Protein AF-A0AAD9UT90-F1 (afdb_monomer)

Structure (mmCIF, N/CA/C/O backbone):
data_AF-A0AAD9UT90-F1
#
_entry.id   AF-A0AAD9UT90-F1
#
loop_
_atom_site.group_PDB
_atom_site.id
_atom_site.type_symbol
_atom_site.label_atom_id
_atom_site.label_alt_id
_atom_site.label_comp_id
_atom_site.label_asym_id
_atom_site.label_entity_id
_atom_site.label_seq_id
_atom_site.pdbx_PDB_ins_code
_atom_site.Cartn_x
_atom_site.Cartn_y
_atom_site.Cartn_z
_atom_site.occupancy
_atom_site.B_iso_or_equiv
_atom_site.auth_seq_id
_atom_site.auth_comp_id
_atom_site.auth_asym_id
_atom_site.auth_atom_id
_atom_site.pdbx_PDB_model_num
ATOM 1 N N . MET A 1 1 ? 23.995 50.206 8.591 1.00 44.84 1 MET A N 1
ATOM 2 C CA . MET A 1 1 ? 23.929 48.982 7.764 1.00 44.84 1 MET A CA 1
ATOM 3 C C . MET A 1 1 ? 24.262 47.802 8.659 1.00 44.84 1 MET A C 1
ATOM 5 O O . MET A 1 1 ? 25.408 47.675 9.065 1.00 44.84 1 MET A O 1
ATOM 9 N N . ILE A 1 2 ? 23.261 47.018 9.058 1.00 51.81 2 ILE A N 1
ATOM 10 C CA . ILE A 1 2 ? 23.483 45.744 9.760 1.00 51.81 2 ILE A CA 1
ATOM 11 C C . ILE A 1 2 ? 23.909 44.743 8.677 1.00 51.81 2 ILE A C 1
ATOM 13 O O . ILE A 1 2 ? 23.235 44.691 7.650 1.00 51.81 2 ILE A O 1
ATOM 17 N N . PRO A 1 3 ? 25.028 44.017 8.822 1.00 51.59 3 PRO A N 1
ATOM 18 C CA . PRO A 1 3 ? 25.545 43.204 7.731 1.00 51.59 3 PRO A CA 1
ATOM 19 C C . PRO A 1 3 ? 24.655 41.970 7.520 1.00 51.59 3 PRO A C 1
ATOM 21 O O . PRO A 1 3 ? 24.460 41.177 8.443 1.00 51.59 3 PRO A O 1
ATOM 24 N N . ASP A 1 4 ? 24.162 41.797 6.289 1.00 55.44 4 ASP A N 1
ATOM 25 C CA . ASP A 1 4 ? 23.269 40.714 5.826 1.00 55.44 4 ASP A CA 1
ATOM 26 C C . ASP A 1 4 ? 23.733 39.289 6.201 1.00 55.44 4 ASP A C 1
ATOM 28 O O . ASP A 1 4 ? 22.935 38.358 6.297 1.00 55.44 4 ASP A O 1
ATOM 32 N N . PHE A 1 5 ? 25.019 39.103 6.505 1.00 52.66 5 PHE A N 1
ATOM 33 C CA . PHE A 1 5 ? 25.597 37.821 6.914 1.00 52.66 5 PHE A CA 1
ATOM 34 C C . PHE A 1 5 ? 25.166 37.323 8.307 1.00 52.66 5 PHE A C 1
ATOM 36 O O . PHE A 1 5 ? 25.323 36.134 8.595 1.00 52.66 5 PHE A O 1
ATOM 43 N N . ALA A 1 6 ? 24.620 38.181 9.177 1.00 58.94 6 ALA A N 1
ATOM 44 C CA . ALA A 1 6 ? 24.205 37.779 10.527 1.00 58.94 6 ALA A CA 1
ATOM 45 C C . ALA A 1 6 ? 22.893 36.965 10.550 1.00 58.94 6 ALA A C 1
ATOM 47 O O . ALA A 1 6 ? 22.657 36.208 11.493 1.00 58.94 6 ALA A O 1
ATOM 48 N N . ILE A 1 7 ? 22.060 37.086 9.509 1.00 59.16 7 ILE A N 1
ATOM 49 C CA . ILE A 1 7 ? 20.740 36.437 9.422 1.00 59.16 7 ILE A CA 1
ATOM 50 C C . ILE A 1 7 ? 20.813 35.102 8.654 1.00 59.16 7 ILE A C 1
ATOM 52 O O . ILE A 1 7 ? 20.036 34.191 8.934 1.00 59.16 7 ILE A O 1
ATOM 56 N N . ALA A 1 8 ? 21.787 34.937 7.752 1.00 64.62 8 ALA A N 1
ATOM 57 C CA . ALA A 1 8 ? 21.922 33.746 6.906 1.00 64.62 8 ALA A CA 1
ATOM 58 C C . ALA A 1 8 ? 22.123 32.446 7.710 1.00 64.62 8 ALA A C 1
ATOM 60 O O . ALA A 1 8 ? 21.360 31.499 7.557 1.00 64.62 8 ALA A O 1
ATOM 61 N N . LYS A 1 9 ? 23.069 32.416 8.661 1.00 74.94 9 LYS A N 1
ATOM 62 C CA . LYS A 1 9 ? 23.371 31.193 9.435 1.00 74.94 9 LYS A CA 1
ATOM 63 C C . LYS A 1 9 ? 22.180 30.659 10.257 1.00 74.94 9 LYS A C 1
ATOM 65 O O . LYS A 1 9 ? 21.971 29.445 10.270 1.00 74.94 9 LYS A O 1
ATOM 70 N N . PRO A 1 10 ? 21.403 31.498 10.970 1.00 79.31 10 PRO A N 1
ATOM 71 C CA . PRO A 1 10 ? 20.173 31.049 11.625 1.00 79.31 10 PRO A CA 1
ATOM 72 C C . PRO A 1 10 ? 19.103 30.527 10.657 1.00 79.31 10 PRO A C 1
ATOM 74 O O . PRO A 1 10 ? 18.416 29.558 10.986 1.00 79.31 10 PRO A O 1
ATOM 77 N N . LEU A 1 11 ? 18.963 31.145 9.478 1.00 75.50 11 LEU A N 1
ATOM 78 C CA . LEU A 1 11 ? 18.019 30.705 8.448 1.00 75.50 11 LEU A CA 1
ATOM 79 C C . LEU A 1 11 ? 18.423 29.351 7.857 1.00 75.50 11 LEU A C 1
ATOM 81 O O . LEU A 1 11 ? 17.582 28.457 7.786 1.00 75.50 11 LEU A O 1
ATOM 85 N N . ASP A 1 12 ? 19.702 29.167 7.533 1.00 87.25 12 ASP A N 1
ATOM 86 C CA . ASP A 1 12 ? 20.238 27.905 7.014 1.00 87.25 12 ASP A CA 1
ATOM 87 C C . ASP A 1 12 ? 20.036 26.771 8.025 1.00 87.25 12 ASP A C 1
ATOM 89 O O . ASP A 1 12 ? 19.458 25.737 7.695 1.00 87.25 12 ASP A O 1
ATOM 93 N N . ARG A 1 13 ? 20.354 27.005 9.307 1.00 83.19 13 ARG A N 1
ATOM 94 C CA . ARG A 1 13 ? 20.073 26.038 10.385 1.00 83.19 13 ARG A CA 1
ATOM 95 C C . ARG A 1 13 ? 18.590 25.698 10.505 1.00 83.19 13 ARG A C 1
ATOM 97 O O . ARG A 1 13 ? 18.221 24.559 10.807 1.00 83.19 13 ARG A O 1
ATOM 104 N N . ARG A 1 14 ? 17.706 26.680 10.304 1.00 87.06 14 ARG A N 1
ATOM 105 C CA . ARG A 1 14 ? 16.258 26.454 10.339 1.00 87.06 14 ARG A CA 1
ATOM 106 C C . ARG A 1 14 ? 15.799 25.615 9.148 1.00 87.06 14 ARG A C 1
ATOM 108 O O . ARG A 1 14 ? 14.964 24.731 9.349 1.00 87.06 14 ARG A O 1
ATOM 115 N N . LEU A 1 15 ? 16.341 25.863 7.956 1.00 84.19 15 LEU A N 1
ATOM 116 C CA . LEU A 1 15 ? 16.085 25.076 6.749 1.00 84.19 15 LEU A CA 1
ATOM 117 C C . LEU A 1 15 ? 16.579 23.635 6.909 1.00 84.19 15 LEU A C 1
ATOM 119 O O . LEU A 1 15 ? 15.803 22.713 6.668 1.00 84.19 15 LEU A O 1
ATOM 123 N N . GLU A 1 16 ? 17.792 23.438 7.426 1.00 86.44 16 GLU A N 1
ATOM 124 C CA . GLU A 1 16 ? 18.349 22.118 7.754 1.00 86.44 16 GLU A CA 1
ATOM 125 C C . GLU A 1 16 ? 17.450 21.363 8.743 1.00 86.44 16 GLU A C 1
ATOM 127 O O . GLU A 1 16 ? 17.124 20.194 8.545 1.00 86.44 16 GLU A O 1
ATOM 132 N N . THR A 1 17 ? 16.960 22.048 9.782 1.00 83.06 17 THR A N 1
ATOM 133 C CA . THR A 1 17 ? 16.038 21.448 10.761 1.00 83.06 17 THR A CA 1
ATOM 134 C C . THR A 1 17 ? 14.715 21.023 10.110 1.00 83.06 17 THR A C 1
ATOM 136 O O . THR A 1 17 ? 14.167 19.970 10.432 1.00 83.06 17 THR A O 1
ATOM 139 N N . LEU A 1 18 ? 14.173 21.832 9.193 1.00 80.56 18 LEU A N 1
ATOM 140 C CA . LEU A 1 18 ? 12.938 21.507 8.469 1.00 80.56 18 LEU A CA 1
ATOM 141 C C . LEU A 1 18 ? 13.130 20.343 7.491 1.00 80.56 18 LEU A C 1
ATOM 143 O O . LEU A 1 18 ? 12.236 19.503 7.367 1.00 80.56 18 LEU A O 1
ATOM 147 N N . GLN A 1 19 ? 14.289 20.276 6.836 1.00 80.44 19 GLN A N 1
ATOM 148 C CA . GLN A 1 19 ? 14.671 19.166 5.966 1.00 80.44 19 GLN A CA 1
ATOM 149 C C . GLN A 1 19 ? 14.824 17.873 6.766 1.00 80.44 19 GLN A C 1
ATOM 151 O O . GLN A 1 19 ? 14.178 16.889 6.423 1.00 80.44 19 GLN A O 1
ATOM 156 N N . ALA A 1 20 ? 15.513 17.898 7.911 1.00 77.69 20 ALA A N 1
ATOM 157 C CA . ALA A 1 20 ? 15.648 16.730 8.782 1.00 77.69 20 ALA A CA 1
ATOM 158 C C . ALA A 1 20 ? 14.282 16.168 9.227 1.00 77.69 20 ALA A C 1
ATOM 160 O O . ALA A 1 20 ? 14.044 14.960 9.182 1.00 77.69 20 ALA A O 1
ATOM 161 N N . VAL A 1 21 ? 13.332 17.038 9.592 1.00 75.69 21 VAL A N 1
ATOM 162 C CA . VAL A 1 21 ? 11.957 16.616 9.923 1.00 75.69 21 VAL A CA 1
ATOM 163 C C . VAL A 1 21 ? 11.251 15.991 8.717 1.00 75.69 21 VAL A C 1
ATOM 165 O O . VAL A 1 21 ? 10.459 15.061 8.882 1.00 75.69 21 VAL A O 1
ATOM 168 N N . ASN A 1 22 ? 11.507 16.484 7.504 1.00 73.88 22 ASN A N 1
ATOM 169 C CA . ASN A 1 22 ? 10.948 15.915 6.284 1.00 73.88 22 ASN A CA 1
ATOM 170 C C . ASN A 1 22 ? 11.555 14.543 5.954 1.00 73.88 22 ASN A C 1
ATOM 172 O O . ASN A 1 22 ? 10.803 13.622 5.637 1.00 73.88 22 ASN A O 1
ATOM 176 N N . ASP A 1 23 ? 12.868 14.390 6.106 1.00 71.31 23 ASP A N 1
ATOM 177 C CA . ASP A 1 23 ? 13.613 13.164 5.798 1.00 71.31 23 ASP A CA 1
ATOM 178 C C . ASP A 1 23 ? 13.210 11.997 6.708 1.00 71.31 23 ASP A C 1
ATOM 180 O O . ASP A 1 23 ? 13.154 10.842 6.281 1.00 71.31 23 ASP A O 1
ATOM 184 N N . HIS A 1 24 ? 12.835 12.293 7.956 1.00 73.38 24 HIS A N 1
ATOM 185 C CA . HIS A 1 24 ? 12.320 11.300 8.899 1.00 73.38 24 HIS A CA 1
ATOM 186 C C . HIS A 1 24 ? 10.853 10.911 8.671 1.00 73.38 24 HIS A C 1
ATOM 188 O O . HIS A 1 24 ? 10.346 10.005 9.342 1.00 73.38 24 HIS A O 1
ATOM 194 N N . LYS A 1 25 ? 10.137 11.542 7.728 1.00 74.31 25 LYS A N 1
ATOM 195 C CA . LYS A 1 25 ? 8.748 11.156 7.449 1.00 74.31 25 LYS A CA 1
ATOM 196 C C . LYS A 1 25 ? 8.700 9.727 6.896 1.00 74.31 25 LYS A C 1
ATOM 198 O O . LYS A 1 25 ? 9.465 9.395 5.991 1.00 74.31 25 LYS A O 1
ATOM 203 N N . PRO A 1 26 ? 7.734 8.890 7.326 1.00 69.44 26 PRO A N 1
ATOM 204 C CA . PRO A 1 26 ? 7.632 7.499 6.878 1.00 69.44 26 PRO A CA 1
ATOM 205 C C . PRO A 1 26 ? 7.607 7.321 5.354 1.00 69.44 26 PRO A C 1
ATOM 207 O O . PRO A 1 26 ? 8.110 6.324 4.846 1.00 69.44 26 PRO A O 1
ATOM 210 N N . TYR A 1 27 ? 7.034 8.282 4.620 1.00 69.31 27 TYR A N 1
ATOM 211 C CA . TYR A 1 27 ? 7.020 8.274 3.156 1.00 69.31 27 TYR A CA 1
ATOM 212 C C . TYR A 1 27 ? 8.435 8.419 2.565 1.00 69.31 27 TYR A C 1
ATOM 214 O O . TYR A 1 27 ? 8.835 7.575 1.768 1.00 69.31 27 TYR A O 1
ATOM 222 N N . GLN A 1 28 ? 9.213 9.399 3.038 1.00 73.25 28 GLN A N 1
ATOM 223 C CA . GLN A 1 28 ? 10.591 9.662 2.599 1.00 73.25 28 GLN A CA 1
ATOM 224 C C . GLN A 1 28 ? 11.540 8.505 2.962 1.00 73.25 28 GLN A C 1
ATOM 226 O O . GLN A 1 28 ? 12.364 8.056 2.161 1.00 73.25 28 GLN A O 1
ATOM 231 N N . VAL A 1 29 ? 11.351 7.901 4.139 1.00 72.75 29 VAL A N 1
ATOM 232 C CA . VAL A 1 29 ? 12.086 6.688 4.540 1.00 72.75 29 VAL A CA 1
ATOM 233 C C . VAL A 1 29 ? 11.754 5.494 3.629 1.00 72.75 29 VAL A C 1
ATOM 235 O O . VAL A 1 29 ? 12.635 4.717 3.259 1.00 72.75 29 VAL A O 1
ATOM 238 N N . GLN A 1 30 ? 10.490 5.323 3.232 1.00 67.88 30 GLN A N 1
ATOM 239 C CA . GLN A 1 30 ? 10.107 4.257 2.298 1.00 67.88 30 GLN A CA 1
ATOM 240 C C . GLN A 1 30 ? 10.661 4.482 0.886 1.00 67.88 30 GLN A C 1
ATOM 242 O O . GLN A 1 30 ? 11.059 3.518 0.230 1.00 67.88 30 GLN A O 1
ATOM 247 N N . GLU A 1 31 ? 10.671 5.727 0.425 1.00 72.94 31 GLU A N 1
ATOM 248 C CA . GLU A 1 31 ? 11.211 6.146 -0.869 1.00 72.94 31 GLU A CA 1
ATOM 249 C C . GLU A 1 31 ? 12.723 5.913 -0.950 1.00 72.94 31 GLU A C 1
ATOM 251 O O . GLU A 1 31 ? 13.195 5.221 -1.856 1.00 72.94 31 GLU A O 1
ATOM 256 N N . SER A 1 32 ? 13.471 6.336 0.073 1.00 79.25 32 SER A N 1
ATOM 257 C CA . SER A 1 32 ? 14.914 6.078 0.170 1.00 79.25 32 SER A CA 1
ATOM 258 C C . SER A 1 32 ? 15.255 4.583 0.219 1.00 79.25 32 SER A C 1
ATOM 260 O O . SER A 1 32 ? 16.260 4.156 -0.355 1.00 79.25 32 SER A O 1
ATOM 262 N N . LYS A 1 33 ? 14.408 3.746 0.836 1.00 90.00 33 LYS A N 1
ATOM 263 C CA . LYS A 1 33 ? 14.577 2.285 0.809 1.00 90.00 33 LYS A CA 1
ATOM 264 C C . LYS A 1 33 ? 14.352 1.701 -0.586 1.00 90.00 33 LYS A C 1
ATOM 266 O O . LYS A 1 33 ? 15.169 0.899 -1.036 1.00 90.00 33 LYS A O 1
ATOM 271 N N . LEU A 1 34 ? 13.269 2.090 -1.265 1.00 93.25 34 LEU A N 1
ATOM 272 C CA . LEU A 1 34 ? 12.973 1.609 -2.619 1.00 93.25 34 LEU A CA 1
ATOM 273 C C . LEU A 1 34 ? 14.088 1.997 -3.592 1.00 93.25 34 LEU A C 1
ATOM 275 O O . LEU A 1 34 ? 14.501 1.171 -4.405 1.00 93.25 34 LEU A O 1
ATOM 279 N N . ARG A 1 35 ? 14.607 3.222 -3.462 1.00 94.50 35 ARG A N 1
ATOM 280 C CA . ARG A 1 35 ? 15.745 3.707 -4.239 1.00 94.50 35 ARG A CA 1
ATOM 281 C C . ARG A 1 35 ? 16.977 2.834 -4.066 1.00 94.50 35 ARG A C 1
ATOM 283 O O . ARG A 1 35 ? 17.496 2.336 -5.059 1.00 94.50 35 ARG A O 1
ATOM 290 N N . LYS A 1 36 ? 17.390 2.581 -2.823 1.00 94.69 36 LYS A N 1
ATOM 291 C CA . LYS A 1 36 ? 18.543 1.717 -2.524 1.00 94.69 36 LYS A CA 1
ATOM 292 C C . LYS A 1 36 ? 18.366 0.305 -3.082 1.00 94.69 36 LYS A C 1
ATOM 294 O O . LYS A 1 36 ? 19.302 -0.265 -3.632 1.00 94.69 36 LYS A O 1
ATOM 299 N N . GLU A 1 37 ? 17.165 -0.262 -2.968 1.00 96.00 37 GLU A N 1
ATOM 300 C CA . GLU A 1 37 ? 16.862 -1.587 -3.522 1.00 96.00 37 GLU A CA 1
ATOM 301 C C . GLU A 1 37 ? 16.938 -1.604 -5.055 1.00 96.00 37 GLU A C 1
ATOM 303 O O . GLU A 1 37 ? 17.461 -2.563 -5.621 1.00 96.00 37 GLU A O 1
ATOM 308 N N . LEU A 1 38 ? 16.444 -0.558 -5.723 1.00 96.44 38 LEU A N 1
ATOM 309 C CA . LEU A 1 38 ? 16.516 -0.430 -7.177 1.00 96.44 38 LEU A CA 1
ATOM 310 C C . LEU A 1 38 ? 17.959 -0.240 -7.653 1.00 96.44 38 LEU A C 1
ATOM 312 O O . LEU A 1 38 ? 18.392 -0.937 -8.563 1.00 96.44 38 LEU A O 1
ATOM 316 N N . GLU A 1 39 ? 18.719 0.660 -7.033 1.00 96.12 39 GLU A N 1
ATOM 317 C CA . GLU A 1 39 ? 20.127 0.902 -7.374 1.00 96.12 39 GLU A CA 1
ATOM 318 C C . GLU A 1 39 ? 20.978 -0.359 -7.168 1.00 96.12 39 GLU A C 1
ATOM 320 O O . GLU A 1 39 ? 21.777 -0.721 -8.035 1.00 96.12 39 GLU A O 1
ATOM 325 N N . SER A 1 40 ? 20.756 -1.080 -6.064 1.00 96.50 40 SER A N 1
ATOM 326 C CA . SER A 1 40 ? 21.398 -2.372 -5.808 1.00 96.50 40 SER A CA 1
ATOM 327 C C . SER A 1 40 ? 21.029 -3.413 -6.869 1.00 96.50 40 SER A C 1
ATOM 329 O O . SER A 1 40 ? 21.917 -4.078 -7.403 1.00 96.50 40 SER A O 1
ATOM 331 N N . PHE A 1 41 ? 19.747 -3.514 -7.239 1.00 96.81 41 PHE A N 1
ATOM 332 C CA . PHE A 1 41 ? 19.306 -4.408 -8.309 1.00 96.81 41 PHE A CA 1
ATOM 333 C C . PHE A 1 41 ? 19.967 -4.071 -9.653 1.00 96.81 41 PHE A C 1
ATOM 335 O O . PHE A 1 41 ? 20.525 -4.961 -10.292 1.00 96.81 41 PHE A O 1
ATOM 342 N N . LEU A 1 42 ? 19.960 -2.798 -10.062 1.00 97.12 42 LEU A N 1
ATOM 343 C CA . LEU A 1 42 ? 20.556 -2.346 -11.325 1.00 97.12 42 LEU A CA 1
ATOM 344 C C . LEU A 1 42 ? 22.066 -2.604 -11.374 1.00 97.12 42 LEU A C 1
ATOM 346 O O . LEU A 1 42 ? 22.594 -2.966 -12.425 1.00 97.12 42 LEU A O 1
ATOM 350 N N . SER A 1 43 ? 22.747 -2.471 -10.235 1.00 96.19 43 SER A N 1
ATOM 351 C CA . SER A 1 43 ? 24.179 -2.760 -10.113 1.00 96.19 43 SER A CA 1
ATOM 352 C C . SER A 1 43 ? 24.490 -4.260 -10.188 1.00 96.19 43 SER A C 1
ATOM 354 O O . SER A 1 43 ? 25.594 -4.631 -10.565 1.00 96.19 43 SER A O 1
ATOM 356 N N . SER A 1 44 ? 23.521 -5.122 -9.857 1.00 95.81 44 SER A N 1
ATOM 357 C CA . SER A 1 44 ? 23.653 -6.587 -9.913 1.00 95.81 44 SER A CA 1
ATOM 358 C C . SER A 1 44 ? 23.343 -7.202 -11.284 1.00 95.81 44 SER A C 1
ATOM 360 O O . SER A 1 44 ? 23.455 -8.416 -11.454 1.00 95.81 44 SER A O 1
ATOM 362 N N . LEU A 1 45 ? 22.916 -6.394 -12.260 1.00 93.56 45 LEU A N 1
ATOM 363 C CA . LEU A 1 45 ? 22.647 -6.869 -13.616 1.00 93.56 45 LEU A CA 1
ATOM 364 C C . LEU A 1 45 ? 23.954 -7.270 -14.324 1.00 93.56 45 LEU A C 1
ATOM 366 O O . LEU A 1 45 ? 24.997 -6.687 -14.034 1.00 93.56 45 LEU A O 1
ATOM 370 N N . PRO A 1 46 ? 23.906 -8.189 -15.313 1.00 91.56 46 PRO A N 1
ATOM 371 C CA . PRO A 1 46 ? 25.094 -8.594 -16.075 1.00 91.56 46 PRO A CA 1
ATOM 372 C C . PRO A 1 46 ? 25.863 -7.418 -16.694 1.00 91.56 46 PRO A C 1
ATOM 374 O O . PRO A 1 46 ? 27.084 -7.445 -16.782 1.00 91.56 46 PRO A O 1
ATOM 377 N N . CYS A 1 47 ? 25.136 -6.373 -17.096 1.00 91.81 47 CYS A N 1
ATOM 378 C CA . CYS A 1 47 ? 25.693 -5.063 -17.401 1.00 91.81 47 CYS A CA 1
ATOM 379 C C . CYS A 1 47 ? 25.197 -4.089 -16.319 1.00 91.81 47 CYS A C 1
ATOM 381 O O . CYS A 1 47 ? 24.013 -3.727 -16.352 1.00 91.81 47 CYS A O 1
ATOM 383 N N . PRO A 1 48 ? 26.047 -3.710 -15.345 1.00 92.81 48 PRO A N 1
ATOM 384 C CA . PRO A 1 48 ? 25.656 -2.829 -14.252 1.00 92.81 48 PRO A CA 1
ATOM 385 C C . PRO A 1 48 ? 25.166 -1.476 -14.763 1.00 92.81 48 PRO A C 1
ATOM 387 O O . PRO A 1 48 ? 25.814 -0.828 -15.588 1.00 92.81 48 PRO A O 1
ATOM 390 N N . LYS A 1 49 ? 24.021 -1.027 -14.251 1.00 94.44 49 LYS A N 1
ATOM 391 C CA . LYS A 1 49 ? 23.402 0.246 -14.635 1.00 94.44 49 LYS A CA 1
ATOM 392 C C . LYS A 1 49 ? 23.252 1.173 -13.441 1.00 94.44 49 LYS A C 1
ATOM 394 O O . LYS A 1 49 ? 23.094 0.738 -12.304 1.00 94.44 49 LYS A O 1
ATOM 399 N N . LYS A 1 50 ? 23.252 2.474 -13.723 1.00 93.81 50 LYS A N 1
ATOM 400 C CA . LYS A 1 50 ? 22.867 3.507 -12.761 1.00 93.81 50 LYS A CA 1
ATOM 401 C C . LYS A 1 50 ? 21.380 3.795 -12.909 1.00 93.81 50 LYS A C 1
ATOM 403 O O . LYS A 1 50 ? 20.772 3.495 -13.933 1.00 93.81 50 LYS A O 1
ATOM 408 N N . LEU A 1 51 ? 20.806 4.455 -11.909 1.00 93.00 51 LEU A N 1
ATOM 409 C CA . LEU A 1 51 ? 19.398 4.840 -11.927 1.00 93.00 51 L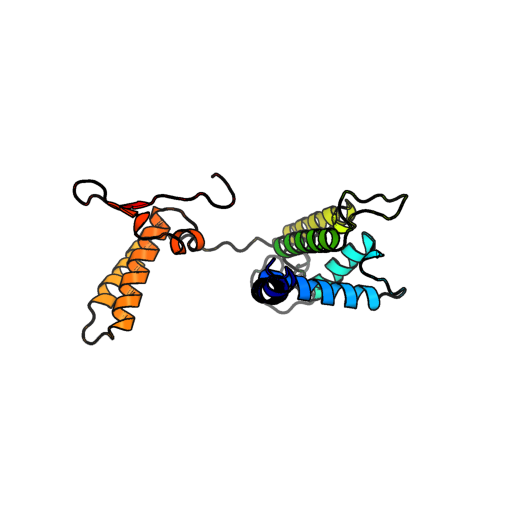EU A CA 1
ATOM 410 C C . LEU A 1 51 ? 19.015 5.624 -13.196 1.00 93.00 51 LEU A C 1
ATOM 412 O O . LEU A 1 51 ? 17.995 5.347 -13.823 1.00 93.00 51 LEU A O 1
ATOM 416 N N . LEU A 1 52 ? 19.867 6.559 -13.621 1.00 92.62 52 LEU A N 1
ATOM 417 C CA . LEU A 1 52 ? 19.602 7.399 -14.791 1.00 92.62 52 LEU A CA 1
ATOM 418 C C . LEU A 1 52 ? 19.684 6.649 -16.128 1.00 92.62 52 LEU A C 1
ATOM 420 O O . LEU A 1 52 ? 19.088 7.096 -17.100 1.00 92.62 52 LEU A O 1
ATOM 424 N N . SER A 1 53 ? 20.372 5.505 -16.173 1.00 93.38 53 SER A N 1
ATOM 425 C CA . SER A 1 53 ? 20.482 4.663 -17.370 1.00 93.38 53 SER A CA 1
ATOM 426 C C . SER A 1 53 ? 19.502 3.486 -17.376 1.00 93.38 53 SER A C 1
ATOM 428 O O . SER A 1 53 ? 19.566 2.636 -18.264 1.00 93.38 53 SER A O 1
ATOM 430 N N . ALA A 1 54 ? 18.594 3.416 -16.396 1.00 96.00 54 ALA A N 1
ATOM 431 C CA . ALA A 1 54 ? 17.573 2.379 -16.343 1.00 96.00 54 ALA A CA 1
ATOM 432 C C . ALA A 1 54 ? 16.617 2.486 -17.542 1.00 96.00 54 ALA A C 1
ATOM 434 O O . ALA A 1 54 ? 16.154 3.578 -17.888 1.00 96.00 54 ALA A O 1
ATOM 435 N N . SER A 1 55 ? 16.283 1.351 -18.144 1.00 96.31 55 SER A N 1
ATOM 436 C CA . SER A 1 55 ? 15.314 1.245 -19.235 1.00 96.31 55 SER A CA 1
ATOM 437 C C . SER A 1 55 ? 14.026 0.538 -18.782 1.00 96.31 55 SER A C 1
ATOM 439 O O . SER A 1 55 ? 14.007 -0.099 -17.722 1.00 96.31 55 SER A O 1
ATOM 441 N N . PRO A 1 56 ? 12.928 0.605 -19.557 1.00 97.25 56 PRO A N 1
ATOM 442 C CA . PRO A 1 56 ? 11.682 -0.083 -19.214 1.00 97.25 56 PRO A CA 1
ATOM 443 C C . PRO A 1 56 ? 11.830 -1.598 -18.967 1.00 97.25 56 PRO A C 1
ATOM 445 O O . PRO A 1 56 ? 11.213 -2.111 -18.025 1.00 97.25 56 PRO A O 1
ATOM 448 N N . PRO A 1 57 ? 12.676 -2.341 -19.716 1.00 96.69 57 PRO A N 1
ATOM 449 C CA . PRO A 1 57 ? 13.000 -3.725 -19.374 1.00 96.69 57 PRO A CA 1
ATOM 450 C C . PRO A 1 57 ? 13.632 -3.893 -17.989 1.00 96.69 57 PRO A C 1
ATOM 452 O O . PRO A 1 57 ? 13.320 -4.861 -17.300 1.00 96.69 57 PRO A O 1
ATOM 455 N N . ASP A 1 58 ? 14.493 -2.971 -17.550 1.00 96.56 58 ASP A N 1
ATOM 456 C CA . ASP A 1 58 ? 15.109 -3.047 -16.220 1.00 96.56 58 ASP A CA 1
ATOM 457 C C . ASP A 1 58 ? 14.061 -2.844 -15.120 1.00 96.56 58 ASP A C 1
ATOM 459 O O . ASP A 1 58 ? 14.038 -3.595 -14.146 1.00 96.56 58 ASP A O 1
ATOM 463 N N . VAL A 1 59 ? 13.141 -1.890 -15.314 1.00 97.12 59 VAL A N 1
ATOM 464 C CA . VAL A 1 59 ? 12.001 -1.661 -14.410 1.00 97.12 59 VAL A CA 1
ATOM 465 C C . VAL A 1 59 ? 11.113 -2.902 -14.335 1.00 97.12 59 VAL A C 1
ATOM 467 O O . VAL A 1 59 ? 10.763 -3.352 -13.247 1.00 97.12 59 VAL A O 1
ATOM 470 N N . THR A 1 60 ? 10.793 -3.506 -15.479 1.00 96.12 60 THR A N 1
ATOM 471 C CA . THR A 1 60 ? 9.959 -4.716 -15.531 1.00 96.12 60 THR A CA 1
ATOM 472 C C . THR A 1 60 ? 10.648 -5.895 -14.833 1.00 96.12 60 THR A C 1
ATOM 474 O O . THR A 1 60 ? 10.036 -6.570 -14.008 1.00 96.12 60 THR A O 1
ATOM 477 N N . ARG A 1 61 ? 11.949 -6.114 -15.074 1.00 95.69 61 ARG A N 1
ATOM 478 C CA . ARG A 1 61 ? 12.729 -7.153 -14.375 1.00 95.69 61 ARG A CA 1
ATOM 479 C C . ARG A 1 61 ? 12.827 -6.894 -12.874 1.00 95.69 61 ARG A C 1
ATOM 481 O O . ARG A 1 61 ? 12.795 -7.848 -12.100 1.00 95.69 61 ARG A O 1
ATOM 488 N N . PHE A 1 62 ? 12.921 -5.634 -12.453 1.00 96.44 62 PHE A N 1
ATOM 489 C CA . PHE A 1 62 ? 12.895 -5.273 -11.038 1.00 96.44 62 PHE A CA 1
ATOM 490 C C . PHE A 1 62 ? 11.557 -5.645 -10.386 1.00 96.44 62 PHE A C 1
ATOM 492 O O . PHE A 1 62 ? 11.549 -6.193 -9.283 1.00 96.44 62 PHE A O 1
ATOM 499 N N . LEU A 1 63 ? 10.429 -5.417 -11.069 1.00 95.12 63 LEU A N 1
ATOM 500 C CA . LEU A 1 63 ? 9.107 -5.839 -10.588 1.00 95.12 63 LEU A CA 1
ATOM 501 C C . LEU A 1 63 ? 9.009 -7.370 -10.458 1.00 95.12 63 LEU A C 1
ATOM 503 O O . LEU A 1 63 ? 8.578 -7.862 -9.417 1.00 95.12 63 LEU A O 1
ATOM 507 N N . VAL A 1 64 ? 9.523 -8.124 -11.434 1.00 92.69 64 VAL A N 1
ATOM 508 C CA . VAL A 1 64 ? 9.609 -9.598 -11.351 1.00 92.69 64 VAL A CA 1
ATOM 509 C C . VAL A 1 64 ? 10.507 -10.046 -10.194 1.00 92.69 64 VAL A C 1
ATOM 511 O O . VAL A 1 64 ? 10.192 -10.982 -9.458 1.00 92.69 64 VAL A O 1
ATOM 514 N N . TRP A 1 65 ? 11.640 -9.373 -9.987 1.00 93.94 65 TRP A N 1
ATOM 515 C CA . TRP A 1 65 ? 12.527 -9.651 -8.857 1.00 93.94 65 TRP A CA 1
ATOM 516 C C . TRP A 1 65 ? 11.829 -9.408 -7.510 1.00 93.94 65 TRP A C 1
ATOM 518 O O . TRP A 1 65 ? 12.015 -10.186 -6.570 1.00 93.94 65 TRP A O 1
ATOM 528 N N . LYS A 1 66 ? 10.977 -8.380 -7.423 1.00 93.00 66 LYS A N 1
ATOM 529 C CA . LYS A 1 66 ? 10.157 -8.089 -6.241 1.00 93.00 66 LYS A CA 1
ATOM 530 C C . LYS A 1 66 ? 9.112 -9.164 -5.953 1.00 93.00 66 LYS A C 1
ATOM 532 O O . LYS A 1 66 ? 8.871 -9.447 -4.775 1.00 93.00 66 LYS A O 1
ATOM 537 N N . ASP A 1 67 ? 8.549 -9.794 -6.980 1.00 86.81 67 ASP A N 1
ATOM 538 C CA . ASP A 1 67 ? 7.531 -10.836 -6.815 1.00 86.81 67 ASP A CA 1
ATOM 539 C C . ASP A 1 67 ? 8.020 -12.059 -6.043 1.00 86.81 67 ASP A C 1
ATOM 541 O O . ASP A 1 67 ? 7.244 -12.651 -5.297 1.00 86.81 67 ASP A O 1
ATOM 545 N N . ARG A 1 68 ? 9.325 -12.351 -6.072 1.00 81.69 68 ARG A N 1
ATOM 546 C CA . ARG A 1 68 ? 9.936 -13.432 -5.273 1.00 81.69 68 ARG A CA 1
ATOM 547 C C . ARG A 1 68 ? 9.712 -13.286 -3.765 1.00 81.69 68 ARG A C 1
ATOM 549 O O . ARG A 1 68 ? 9.780 -14.270 -3.039 1.00 81.69 68 ARG A O 1
ATOM 556 N N . LYS A 1 69 ? 9.474 -12.062 -3.282 1.00 84.31 69 LYS A N 1
ATOM 557 C CA . LYS A 1 69 ? 9.160 -11.768 -1.870 1.00 84.31 69 LYS A CA 1
ATOM 558 C C . LYS A 1 69 ? 7.652 -11.681 -1.603 1.00 84.31 69 LYS A C 1
ATOM 560 O O . LYS A 1 69 ? 7.238 -11.354 -0.489 1.00 84.31 69 LYS A O 1
ATOM 565 N N . GLY A 1 70 ? 6.833 -11.920 -2.621 1.00 85.75 70 GLY A N 1
ATOM 566 C CA . GLY A 1 70 ? 5.386 -11.942 -2.530 1.00 85.75 70 GLY A CA 1
ATOM 567 C C . GLY A 1 70 ? 4.872 -13.109 -1.697 1.00 85.75 70 GLY A C 1
ATOM 568 O O . GLY A 1 70 ? 5.475 -14.174 -1.644 1.00 85.75 70 GLY A O 1
ATOM 569 N N . LYS A 1 71 ? 3.739 -12.897 -1.024 1.00 86.56 71 LYS A N 1
ATOM 570 C CA . LYS A 1 71 ? 3.083 -13.917 -0.186 1.00 86.56 71 LYS A CA 1
ATOM 571 C C . LYS A 1 71 ? 1.857 -14.538 -0.854 1.00 86.56 71 LYS A C 1
ATOM 573 O O . LYS A 1 71 ? 1.246 -15.438 -0.287 1.00 86.56 71 LYS A O 1
ATOM 578 N N . THR A 1 72 ? 1.474 -14.050 -2.030 1.00 86.31 72 THR A N 1
ATOM 579 C CA . THR A 1 72 ? 0.274 -14.506 -2.732 1.00 86.31 72 THR A CA 1
ATOM 580 C C . THR A 1 72 ? 0.632 -15.722 -3.562 1.00 86.31 72 THR A C 1
ATOM 582 O O . THR A 1 72 ? 1.403 -15.590 -4.505 1.00 86.31 72 THR A O 1
ATOM 585 N N . ARG A 1 73 ? 0.109 -16.900 -3.218 1.00 87.50 73 ARG A N 1
ATOM 586 C CA . ARG A 1 73 ? 0.291 -18.108 -4.030 1.00 87.50 73 ARG A CA 1
ATOM 587 C C . ARG A 1 73 ? -0.603 -18.043 -5.262 1.00 87.50 73 ARG A C 1
ATOM 589 O O . ARG A 1 73 ? -1.814 -17.898 -5.129 1.00 87.50 73 ARG A O 1
ATOM 596 N N . VAL A 1 74 ? -0.007 -18.179 -6.441 1.00 88.69 74 VAL A N 1
ATOM 597 C CA . VAL A 1 74 ? -0.720 -18.278 -7.717 1.00 88.69 74 VAL A CA 1
ATOM 598 C C . VAL A 1 74 ? -0.840 -19.757 -8.062 1.00 88.69 74 VAL A C 1
ATOM 600 O O . VAL A 1 74 ? 0.067 -20.359 -8.634 1.00 88.69 74 VAL A O 1
ATOM 603 N N . HIS A 1 75 ? -1.945 -20.368 -7.642 1.00 89.81 75 HIS A N 1
ATOM 604 C CA . HIS A 1 75 ? -2.187 -21.784 -7.884 1.00 89.81 75 HIS A CA 1
ATOM 605 C C . HIS A 1 75 ? -2.504 -22.040 -9.358 1.00 89.81 75 HIS A C 1
ATOM 607 O O . HIS A 1 75 ? -3.392 -21.409 -9.932 1.00 89.81 75 HIS A O 1
ATOM 613 N N . VAL A 1 76 ? -1.802 -23.001 -9.959 1.00 89.19 76 VAL A N 1
ATOM 614 C CA . VAL A 1 76 ? -2.153 -23.517 -11.288 1.00 89.19 76 VAL A CA 1
ATOM 615 C C . VAL A 1 76 ? -3.430 -24.365 -11.208 1.00 89.19 76 VAL A C 1
ATOM 617 O O . VAL A 1 76 ? -3.681 -24.955 -10.156 1.00 89.19 76 VAL A O 1
ATOM 620 N N . PRO A 1 77 ? -4.226 -24.485 -12.288 1.00 88.44 77 PRO A N 1
ATOM 621 C CA . PRO A 1 77 ? -5.469 -25.266 -12.274 1.00 88.44 77 PRO A CA 1
ATOM 622 C C . PRO A 1 77 ? -5.304 -26.734 -11.858 1.00 88.44 77 PRO A C 1
ATOM 624 O O . PRO A 1 77 ? -6.237 -27.333 -11.339 1.00 88.44 77 PRO A O 1
ATOM 627 N N . THR A 1 78 ? -4.116 -27.308 -12.058 1.00 89.38 78 THR A N 1
ATOM 628 C CA . THR A 1 78 ? -3.773 -28.684 -11.665 1.00 89.38 78 THR A CA 1
ATOM 629 C C . THR A 1 78 ? -3.360 -28.823 -10.196 1.00 89.38 78 THR A C 1
ATOM 631 O O . THR A 1 78 ? -3.110 -29.930 -9.728 1.00 89.38 78 THR A O 1
ATOM 634 N N . CYS A 1 79 ? -3.258 -27.721 -9.448 1.00 89.06 79 CYS A N 1
ATOM 635 C CA . CYS A 1 79 ? -2.902 -27.743 -8.036 1.00 89.06 79 CYS A CA 1
ATOM 636 C C . CYS A 1 79 ? -4.108 -28.157 -7.184 1.00 89.06 79 CYS A C 1
ATOM 638 O O . CYS A 1 79 ? -5.192 -27.597 -7.327 1.00 89.06 79 CYS A O 1
ATOM 640 N N . SER A 1 80 ? -3.899 -29.053 -6.216 1.00 88.81 80 SER A N 1
ATOM 641 C CA . SER A 1 80 ? -4.926 -29.448 -5.238 1.00 88.81 80 SER A CA 1
ATOM 642 C C . SER A 1 80 ? -5.474 -28.276 -4.412 1.00 88.81 80 SER A C 1
ATOM 644 O O . SER A 1 80 ? -6.588 -28.344 -3.905 1.00 88.81 80 SER A O 1
ATOM 646 N N . LEU A 1 81 ? -4.708 -27.187 -4.304 1.00 86.31 81 LEU A N 1
ATOM 647 C CA . LEU A 1 81 ? -5.069 -25.963 -3.589 1.00 86.31 81 LEU A CA 1
ATOM 648 C C . LEU A 1 81 ? -5.660 -24.878 -4.505 1.00 86.31 81 LEU A C 1
ATOM 650 O O . LEU A 1 81 ? -5.740 -23.715 -4.110 1.00 86.31 81 LEU A O 1
ATOM 654 N N . PHE A 1 82 ? -6.043 -25.203 -5.742 1.00 86.50 82 PHE A N 1
ATOM 655 C CA . PHE A 1 82 ? -6.581 -24.213 -6.673 1.00 86.50 82 PHE A CA 1
ATOM 656 C C . PHE A 1 82 ? -7.839 -23.522 -6.115 1.00 86.50 82 PHE A C 1
ATOM 658 O O . PHE A 1 82 ? -8.842 -24.159 -5.799 1.00 86.50 82 PHE A O 1
ATOM 665 N N . GLY A 1 83 ? -7.782 -22.192 -5.980 1.00 79.62 83 GLY A N 1
ATOM 666 C CA . GLY A 1 83 ? -8.840 -21.381 -5.364 1.00 79.62 83 GLY A CA 1
ATOM 667 C C . GLY A 1 83 ? -8.884 -21.412 -3.828 1.00 79.62 83 GLY A C 1
ATOM 668 O O . GLY A 1 83 ? -9.747 -20.758 -3.236 1.00 79.62 83 GLY A O 1
ATOM 669 N N . ALA A 1 84 ? -7.969 -22.125 -3.164 1.00 80.06 84 ALA A N 1
ATOM 670 C CA . ALA A 1 84 ? -7.872 -22.124 -1.711 1.00 80.06 84 ALA A CA 1
ATOM 671 C C . ALA A 1 84 ? -7.329 -20.782 -1.189 1.00 80.06 84 ALA A C 1
ATOM 673 O O . ALA A 1 84 ? -6.442 -20.163 -1.770 1.00 80.06 84 ALA A O 1
ATOM 674 N N . LYS A 1 85 ? -7.858 -20.333 -0.044 1.00 71.62 85 LYS A N 1
ATOM 675 C CA . LYS A 1 85 ? -7.405 -19.111 0.653 1.00 71.62 85 LYS A CA 1
ATOM 676 C C . LYS A 1 85 ? -6.430 -19.394 1.801 1.00 71.62 85 LYS A C 1
ATOM 678 O O . LYS A 1 85 ? -5.932 -18.456 2.422 1.00 71.62 85 LYS A O 1
ATOM 683 N N . LYS A 1 86 ? -6.218 -20.670 2.139 1.00 66.62 86 LYS A N 1
ATOM 684 C CA . LYS A 1 86 ? -5.385 -21.097 3.269 1.00 66.62 86 LYS A CA 1
ATOM 685 C C . LYS A 1 86 ? -3.926 -21.232 2.842 1.00 66.62 86 LYS A C 1
ATOM 687 O O . LYS A 1 86 ? -3.628 -21.590 1.707 1.00 66.62 86 LYS A O 1
ATOM 692 N N . ALA A 1 87 ? -3.023 -20.942 3.774 1.00 63.28 87 ALA A N 1
ATOM 693 C CA . ALA A 1 87 ? -1.590 -21.106 3.584 1.00 63.28 87 ALA A CA 1
ATOM 694 C C . ALA A 1 87 ? -1.212 -22.582 3.760 1.00 63.28 87 ALA A C 1
ATOM 696 O O . ALA A 1 87 ? -0.750 -22.991 4.820 1.00 63.28 87 ALA A O 1
ATOM 697 N N . GLU A 1 88 ? -1.451 -23.378 2.725 1.00 71.31 88 GLU A N 1
ATOM 698 C CA . GLU A 1 88 ? -0.994 -24.764 2.652 1.00 71.31 88 GLU A CA 1
ATOM 699 C C . GLU A 1 88 ? 0.226 -24.872 1.726 1.00 71.31 88 GLU A C 1
ATOM 701 O O . GLU A 1 88 ? 0.476 -24.016 0.865 1.00 71.31 88 GLU A O 1
ATOM 706 N N . VAL A 1 89 ? 1.056 -25.889 1.960 1.00 79.94 89 VAL A N 1
ATOM 707 C CA . VAL A 1 89 ? 2.334 -26.037 1.261 1.00 79.94 89 VAL A CA 1
ATOM 708 C C . VAL A 1 89 ? 2.080 -26.519 -0.164 1.00 79.94 89 VAL A C 1
ATOM 710 O O . VAL A 1 89 ? 1.509 -27.579 -0.390 1.00 79.94 89 VAL A O 1
ATOM 713 N N . CYS A 1 90 ? 2.544 -25.743 -1.138 1.00 85.44 90 CYS A N 1
ATOM 714 C CA . CYS A 1 90 ? 2.620 -26.145 -2.537 1.00 85.44 90 CYS A CA 1
ATOM 715 C C . CYS A 1 90 ? 3.849 -25.519 -3.199 1.00 85.44 90 CYS A C 1
ATOM 717 O O . CYS A 1 90 ? 4.404 -24.529 -2.711 1.00 85.44 90 CYS A O 1
ATOM 719 N N . SER A 1 91 ? 4.235 -26.080 -4.342 1.00 86.44 91 SER A N 1
ATOM 720 C CA . SER A 1 91 ? 5.313 -25.585 -5.203 1.00 86.44 91 SER A CA 1
ATOM 721 C C . SER A 1 91 ? 4.875 -24.459 -6.148 1.00 86.44 91 SER A C 1
ATOM 723 O O . SER A 1 91 ? 5.664 -24.015 -6.977 1.00 86.44 91 SER A O 1
ATOM 725 N N . CYS A 1 92 ? 3.627 -23.984 -6.044 1.00 87.88 92 CYS A N 1
ATOM 726 C CA . CYS A 1 92 ? 3.124 -22.913 -6.897 1.00 87.88 92 CYS A CA 1
ATOM 727 C C . CYS A 1 92 ? 3.883 -21.594 -6.655 1.00 87.88 92 CYS A C 1
ATOM 729 O O . CYS A 1 92 ? 4.252 -21.287 -5.507 1.00 87.88 92 CYS A O 1
ATOM 731 N N . PRO A 1 93 ? 4.088 -20.790 -7.715 1.00 87.25 93 PRO A N 1
ATOM 732 C CA . PRO A 1 93 ? 4.795 -19.525 -7.610 1.00 87.25 93 PRO A CA 1
ATOM 733 C C . PRO A 1 93 ? 4.076 -18.562 -6.662 1.00 87.25 93 PRO A C 1
ATOM 735 O O . PRO A 1 93 ? 2.861 -18.629 -6.452 1.00 87.25 93 PRO A O 1
ATOM 738 N N . SER A 1 94 ? 4.854 -17.665 -6.063 1.00 86.56 94 SER A N 1
ATOM 739 C CA . SER A 1 94 ? 4.345 -16.591 -5.217 1.00 86.56 94 SER A CA 1
ATOM 740 C C . SER A 1 94 ? 4.618 -15.234 -5.848 1.00 86.56 94 SER A C 1
ATOM 742 O O . SER A 1 94 ? 5.729 -15.000 -6.317 1.00 86.56 94 SER A O 1
ATOM 744 N N . THR A 1 95 ? 3.632 -14.340 -5.811 1.00 88.44 95 THR A N 1
ATOM 745 C CA . THR A 1 95 ? 3.729 -12.985 -6.368 1.00 88.44 95 THR A CA 1
ATOM 746 C C . THR A 1 95 ? 3.265 -11.938 -5.357 1.00 88.44 95 THR A C 1
ATOM 748 O O . THR A 1 95 ? 2.598 -12.233 -4.349 1.00 88.44 95 THR A O 1
ATOM 751 N N . LEU A 1 96 ? 3.606 -10.673 -5.598 1.00 91.12 96 LEU A N 1
ATOM 752 C CA . LEU A 1 96 ? 2.941 -9.564 -4.922 1.00 91.12 96 LEU A CA 1
ATOM 753 C C . LEU A 1 96 ? 1.484 -9.493 -5.379 1.00 91.12 96 LEU A C 1
ATOM 755 O O . LEU A 1 96 ? 1.163 -9.842 -6.511 1.00 91.12 96 LEU A O 1
ATOM 759 N N . VAL A 1 97 ? 0.584 -9.017 -4.517 1.00 91.62 97 VAL A N 1
ATOM 760 C CA . VAL A 1 97 ? -0.786 -8.707 -4.955 1.00 91.62 97 VAL A CA 1
ATOM 761 C C . VAL A 1 97 ? -0.752 -7.566 -5.973 1.00 91.62 97 VAL A C 1
ATOM 763 O O . VAL A 1 97 ? 0.036 -6.628 -5.823 1.00 91.62 97 VAL A O 1
ATOM 766 N N . ALA A 1 98 ? -1.634 -7.597 -6.975 1.00 92.44 98 ALA A N 1
ATOM 767 C CA . ALA A 1 98 ? -1.665 -6.592 -8.042 1.00 92.44 98 ALA A CA 1
ATOM 768 C C . ALA A 1 98 ? -1.711 -5.140 -7.521 1.00 92.44 98 ALA A C 1
ATOM 770 O O . ALA A 1 98 ? -1.081 -4.249 -8.088 1.00 92.44 98 ALA A O 1
ATOM 771 N N . GLY A 1 99 ? -2.403 -4.891 -6.402 1.00 92.38 99 GLY A N 1
ATOM 772 C CA . GLY A 1 99 ? -2.430 -3.573 -5.757 1.00 92.38 99 GLY A CA 1
ATOM 773 C C . GLY A 1 99 ? -1.057 -3.105 -5.255 1.00 92.38 99 GLY A C 1
ATOM 774 O O . GLY A 1 99 ? -0.729 -1.925 -5.357 1.00 92.38 99 GLY A O 1
ATOM 775 N N . THR A 1 100 ? -0.216 -4.020 -4.765 1.00 93.25 100 THR A N 1
ATOM 776 C CA . THR A 1 100 ? 1.160 -3.706 -4.358 1.00 93.25 100 THR A CA 1
ATOM 777 C C . THR A 1 100 ? 2.042 -3.420 -5.567 1.00 93.25 100 THR A C 1
ATOM 779 O O . THR A 1 100 ? 2.837 -2.486 -5.505 1.00 93.25 100 THR A O 1
ATOM 782 N N . VAL A 1 101 ? 1.876 -4.158 -6.669 1.00 94.38 101 VAL A N 1
ATOM 783 C CA . VAL A 1 101 ? 2.594 -3.894 -7.928 1.00 94.38 101 VAL A CA 1
ATOM 784 C C . VAL A 1 101 ? 2.235 -2.508 -8.470 1.00 94.38 101 VAL A C 1
ATOM 786 O O . VAL A 1 101 ? 3.130 -1.718 -8.751 1.00 94.38 101 VAL A O 1
ATOM 789 N N . ALA A 1 102 ? 0.945 -2.163 -8.520 1.00 95.44 102 ALA A N 1
ATOM 790 C CA . ALA A 1 102 ? 0.482 -0.834 -8.929 1.00 95.44 102 ALA A CA 1
ATOM 791 C C . ALA A 1 102 ? 1.086 0.289 -8.064 1.00 95.44 102 ALA A C 1
ATOM 793 O O . ALA A 1 102 ? 1.581 1.286 -8.587 1.00 95.44 102 ALA A O 1
ATOM 794 N N . ASN A 1 103 ? 1.105 0.105 -6.740 1.00 94.50 103 ASN A N 1
ATOM 795 C CA . ASN A 1 103 ? 1.729 1.054 -5.819 1.00 94.50 103 ASN A CA 1
ATOM 796 C C . ASN A 1 103 ? 3.248 1.175 -6.046 1.00 94.50 103 ASN A C 1
ATOM 798 O O . ASN A 1 103 ? 3.786 2.277 -5.999 1.00 94.50 103 ASN A O 1
ATOM 802 N N . LEU A 1 104 ? 3.946 0.065 -6.310 1.00 95.44 104 LEU A N 1
ATOM 803 C CA . LEU A 1 104 ? 5.376 0.083 -6.636 1.00 95.44 104 LEU A CA 1
ATOM 804 C C . LEU A 1 104 ? 5.651 0.827 -7.942 1.00 95.44 104 LEU A C 1
ATOM 806 O O . LEU A 1 104 ? 6.573 1.632 -7.967 1.00 95.44 104 LEU A O 1
ATOM 810 N N . ILE A 1 105 ? 4.848 0.614 -8.988 1.00 96.44 105 ILE A N 1
ATOM 811 C CA . ILE A 1 105 ? 4.970 1.349 -10.256 1.00 96.44 105 ILE A CA 1
ATOM 812 C C . ILE A 1 105 ? 4.812 2.854 -10.016 1.00 96.44 105 ILE A C 1
ATOM 814 O O . ILE A 1 105 ? 5.639 3.628 -10.486 1.00 96.44 105 ILE A O 1
ATOM 818 N N . GLY A 1 106 ? 3.812 3.269 -9.230 1.00 95.62 106 GLY A N 1
ATOM 819 C CA . GLY A 1 106 ? 3.622 4.678 -8.873 1.00 95.62 106 GLY A CA 1
ATOM 820 C C . GLY A 1 106 ? 4.818 5.268 -8.120 1.00 95.62 106 GLY A C 1
ATOM 821 O O . GLY A 1 106 ? 5.291 6.347 -8.463 1.00 95.62 106 GLY A O 1
ATOM 822 N N . LYS A 1 107 ? 5.367 4.535 -7.143 1.00 95.69 107 LYS A N 1
ATOM 823 C CA . LYS A 1 107 ? 6.571 4.964 -6.412 1.00 95.69 107 LYS A CA 1
ATOM 824 C C . LYS A 1 107 ? 7.812 5.032 -7.303 1.00 95.69 107 LYS A C 1
ATOM 826 O O . LYS A 1 107 ? 8.591 5.966 -7.181 1.00 95.69 107 LYS A O 1
ATOM 831 N N . LEU A 1 108 ? 7.993 4.065 -8.204 1.00 96.19 108 LEU A N 1
ATOM 832 C CA . LEU A 1 108 ? 9.085 4.073 -9.180 1.00 96.19 108 LEU A CA 1
ATOM 833 C C . LEU A 1 108 ? 8.957 5.268 -10.125 1.00 96.19 108 LEU A C 1
ATOM 835 O O . LEU A 1 108 ? 9.950 5.936 -10.389 1.00 96.19 108 LEU A O 1
ATOM 839 N N . HIS A 1 109 ? 7.742 5.572 -10.583 1.00 96.50 109 HIS A N 1
ATOM 840 C CA . HIS A 1 109 ? 7.481 6.749 -11.398 1.00 96.50 109 HIS A CA 1
ATOM 841 C C . HIS A 1 109 ? 7.904 8.035 -10.677 1.00 96.50 109 HIS A C 1
ATOM 843 O O . HIS A 1 109 ? 8.677 8.800 -11.251 1.00 96.50 109 HIS A O 1
ATOM 849 N N . SER A 1 110 ? 7.454 8.256 -9.434 1.00 95.19 110 SER A N 1
ATOM 850 C CA . SER A 1 110 ? 7.857 9.422 -8.627 1.00 95.19 110 SER A CA 1
ATOM 851 C C . SER A 1 110 ? 9.371 9.500 -8.445 1.00 95.19 110 SER A C 1
ATOM 853 O O . SER A 1 110 ? 9.966 10.538 -8.710 1.00 95.19 110 SER A O 1
ATOM 855 N N . LEU A 1 111 ? 10.008 8.378 -8.115 1.00 95.38 111 LEU A N 1
ATOM 856 C CA . LEU A 1 111 ? 11.454 8.295 -7.933 1.00 95.38 111 LEU A CA 1
ATOM 857 C C . LEU A 1 111 ? 12.233 8.697 -9.196 1.00 95.38 111 LEU A C 1
ATOM 859 O O . LEU A 1 111 ? 13.259 9.377 -9.107 1.00 95.38 111 LEU A O 1
ATOM 863 N N . PHE A 1 112 ? 11.767 8.292 -10.382 1.00 95.62 112 PHE A N 1
ATOM 864 C CA . PHE A 1 112 ? 12.378 8.717 -11.643 1.00 95.62 112 PHE A CA 1
ATOM 865 C C . PHE A 1 112 ? 12.151 10.204 -11.917 1.00 95.62 112 PHE A C 1
ATOM 867 O O . PHE A 1 112 ? 13.104 10.873 -12.312 1.00 95.62 112 PHE A O 1
ATOM 874 N N . VAL A 1 113 ? 10.957 10.742 -11.639 1.00 95.00 113 VAL A N 1
ATOM 875 C CA . VAL A 1 113 ? 10.675 12.186 -11.746 1.00 95.00 113 VAL A CA 1
ATOM 876 C C . VAL A 1 113 ? 11.621 12.994 -10.855 1.00 95.00 113 VAL A C 1
ATOM 878 O O . VAL A 1 113 ? 12.261 13.924 -11.339 1.00 95.00 113 VAL A O 1
ATOM 881 N N . GLU A 1 114 ? 11.783 12.600 -9.592 1.00 91.69 114 GLU A N 1
ATOM 882 C CA . GLU A 1 114 ? 12.701 13.244 -8.639 1.00 91.69 114 GLU A CA 1
ATOM 883 C C . GLU A 1 114 ? 14.168 13.141 -9.065 1.00 91.69 114 GLU A C 1
ATOM 885 O O . GLU A 1 114 ? 14.976 14.021 -8.781 1.00 91.69 114 GLU A O 1
ATOM 890 N N . SER A 1 115 ? 14.517 12.085 -9.799 1.00 90.50 115 SER A N 1
ATOM 891 C CA . SER A 1 115 ? 15.852 11.901 -10.375 1.00 90.50 115 SER A CA 1
ATOM 892 C C . SER A 1 115 ? 16.037 12.631 -11.714 1.00 90.50 115 SER A C 1
ATOM 894 O O . SER A 1 115 ? 17.012 12.371 -12.416 1.00 90.50 115 SER A O 1
ATOM 896 N N . GLY A 1 116 ? 15.108 13.510 -12.103 1.00 92.31 116 GLY A N 1
ATOM 897 C CA . GLY A 1 116 ? 15.169 14.288 -13.345 1.00 92.31 116 GLY A CA 1
ATOM 898 C C . GLY A 1 116 ? 14.709 13.537 -14.599 1.00 92.31 116 GLY A C 1
ATOM 899 O O . GLY A 1 116 ? 14.892 14.024 -15.711 1.00 92.31 116 GLY A O 1
ATOM 900 N N . ARG A 1 117 ? 14.103 12.353 -14.451 1.00 93.25 117 ARG A N 1
ATOM 901 C CA . ARG A 1 117 ? 13.579 11.517 -15.545 1.00 93.25 117 ARG A CA 1
ATOM 902 C C . ARG A 1 117 ? 12.056 11.468 -15.519 1.00 93.25 117 ARG A C 1
ATOM 904 O O . ARG A 1 117 ? 11.454 10.444 -15.205 1.00 93.25 117 ARG A O 1
ATOM 911 N N . GLY A 1 118 ? 11.438 12.603 -15.824 1.00 92.75 118 GLY A N 1
ATOM 912 C CA . GLY A 1 118 ? 9.990 12.715 -16.002 1.00 92.75 118 GLY A CA 1
ATOM 913 C C . GLY A 1 118 ? 9.528 12.453 -17.439 1.00 92.75 118 GLY A C 1
ATOM 914 O O . GLY A 1 118 ? 10.329 12.143 -18.319 1.00 92.75 118 GLY A O 1
ATOM 915 N N . GLY A 1 119 ? 8.224 12.618 -17.664 1.00 93.31 119 GLY A N 1
ATOM 916 C CA . GLY A 1 119 ? 7.607 12.548 -18.991 1.00 93.31 119 GLY A CA 1
ATOM 917 C C . GLY A 1 119 ? 7.415 11.133 -19.541 1.00 93.31 119 GLY A C 1
ATOM 918 O O . GLY A 1 119 ? 7.740 10.134 -18.896 1.00 93.31 119 GLY A O 1
ATOM 919 N N . GLU A 1 120 ? 6.853 11.062 -20.745 1.00 94.94 120 GLU A N 1
ATOM 920 C CA . GLU A 1 120 ? 6.689 9.807 -21.482 1.00 94.94 120 GLU A CA 1
ATOM 921 C C . GLU A 1 120 ? 8.043 9.241 -21.927 1.00 94.94 120 GLU A C 1
ATOM 923 O O . GLU A 1 120 ? 9.008 9.974 -22.150 1.00 94.94 120 GLU A O 1
ATOM 928 N N . TRP A 1 121 ? 8.114 7.915 -22.039 1.00 96.75 121 TRP A N 1
ATOM 929 C CA . TRP A 1 121 ? 9.308 7.233 -22.529 1.00 96.75 121 TRP A CA 1
ATOM 930 C C . TRP A 1 121 ? 9.451 7.401 -24.044 1.00 96.75 121 TRP A C 1
ATOM 932 O O . TRP A 1 121 ? 8.489 7.185 -24.778 1.00 96.75 121 TRP A O 1
ATOM 942 N N . ASN A 1 122 ? 10.656 7.723 -24.514 1.00 95.12 122 ASN A N 1
ATOM 943 C CA . ASN A 1 122 ? 10.990 7.759 -25.935 1.00 95.12 122 ASN A CA 1
ATOM 944 C C . ASN A 1 122 ? 11.951 6.612 -26.281 1.00 95.12 122 ASN A C 1
ATOM 946 O O . ASN A 1 122 ? 13.113 6.631 -25.871 1.00 95.12 122 ASN A O 1
ATOM 950 N N . ASP A 1 123 ? 11.480 5.639 -27.064 1.00 93.38 123 ASP A N 1
ATOM 951 C CA . ASP A 1 123 ? 12.263 4.452 -27.436 1.00 93.38 123 ASP A CA 1
ATOM 952 C C . ASP A 1 123 ? 13.457 4.751 -28.348 1.00 93.38 123 ASP A C 1
ATOM 954 O O . ASP A 1 123 ? 14.480 4.078 -28.246 1.00 93.38 123 ASP A O 1
ATOM 958 N N . LEU A 1 124 ? 13.359 5.773 -29.203 1.00 92.69 124 LEU A N 1
ATOM 959 C CA . LEU A 1 124 ? 14.436 6.147 -30.126 1.00 92.69 124 LEU A CA 1
ATOM 960 C C . LEU A 1 124 ? 15.621 6.767 -29.384 1.00 92.69 124 LEU A C 1
ATOM 962 O O . LEU A 1 124 ? 16.774 6.507 -29.712 1.00 92.69 124 LEU A O 1
ATOM 966 N N . LEU A 1 125 ? 15.327 7.602 -28.389 1.00 91.38 125 LEU A N 1
ATOM 967 C CA . LEU A 1 125 ? 16.334 8.357 -27.646 1.00 91.38 125 LEU A CA 1
ATOM 968 C C . LEU A 1 125 ? 16.747 7.673 -26.336 1.00 91.38 125 LEU A C 1
ATOM 970 O O . LEU A 1 125 ? 17.767 8.033 -25.753 1.00 91.38 125 LEU A O 1
ATOM 974 N N . GLY A 1 126 ? 15.964 6.710 -25.841 1.00 91.50 126 GLY A N 1
ATOM 975 C CA . GLY A 1 126 ? 16.201 6.057 -24.551 1.00 91.50 126 GLY A CA 1
ATOM 976 C C . GLY A 1 126 ? 16.054 6.998 -23.347 1.00 91.50 126 GLY A C 1
ATOM 977 O O . GLY A 1 126 ? 16.642 6.758 -22.287 1.00 91.50 126 GLY A O 1
ATOM 978 N N . ILE A 1 127 ? 15.292 8.082 -23.508 1.00 92.25 127 ILE A N 1
ATOM 979 C CA . ILE A 1 127 ? 15.071 9.120 -22.492 1.00 92.25 127 ILE A CA 1
ATOM 980 C C . ILE A 1 127 ? 13.605 9.164 -22.048 1.00 92.25 127 ILE A C 1
ATOM 982 O O . ILE A 1 127 ? 12.726 8.580 -22.677 1.00 92.25 127 ILE A O 1
ATOM 986 N N . GLY A 1 128 ? 13.350 9.880 -20.953 1.00 94.75 128 GLY A N 1
ATOM 987 C CA . GLY A 1 128 ? 12.044 9.948 -20.297 1.00 94.75 128 GLY A CA 1
ATOM 988 C C . GLY A 1 128 ? 11.944 9.008 -19.095 1.00 94.75 128 GLY A C 1
ATOM 989 O O . GLY A 1 128 ? 12.954 8.469 -18.624 1.00 94.75 128 GLY A O 1
ATOM 990 N N . ASN A 1 129 ? 10.726 8.818 -18.584 1.00 97.38 129 ASN A N 1
ATOM 991 C CA . ASN A 1 129 ? 10.482 7.970 -17.421 1.00 97.38 129 ASN A CA 1
ATOM 992 C C . ASN A 1 129 ? 10.272 6.501 -17.835 1.00 97.38 129 ASN A C 1
ATOM 994 O O . ASN A 1 129 ? 9.251 6.175 -18.450 1.00 97.38 129 ASN A O 1
ATOM 998 N N . PRO A 1 130 ? 11.173 5.569 -17.472 1.00 97.25 130 PRO A N 1
ATOM 999 C CA . PRO A 1 130 ? 11.034 4.169 -17.868 1.00 97.25 130 PRO A CA 1
ATOM 1000 C C . PRO A 1 130 ? 9.831 3.475 -17.212 1.00 97.25 130 PRO A C 1
ATOM 1002 O O . PRO A 1 130 ? 9.364 2.464 -17.732 1.00 97.25 130 PRO A O 1
ATOM 1005 N N . ALA A 1 131 ? 9.302 4.001 -16.100 1.00 97.06 131 ALA A N 1
ATOM 1006 C CA . ALA A 1 131 ? 8.093 3.481 -15.459 1.00 97.06 131 ALA A CA 1
ATOM 1007 C C . ALA A 1 131 ? 6.795 3.893 -16.184 1.00 97.06 131 ALA A C 1
ATOM 1009 O O . ALA A 1 131 ? 5.762 3.257 -15.973 1.00 97.06 131 ALA A O 1
ATOM 1010 N N . SER A 1 132 ? 6.835 4.917 -17.047 1.00 96.25 132 SER A N 1
ATOM 1011 C CA . SER A 1 132 ? 5.679 5.368 -17.847 1.00 96.25 132 SER A CA 1
ATOM 1012 C C . SER A 1 132 ? 5.431 4.509 -19.088 1.00 96.25 132 SER A C 1
ATOM 1014 O O . SER A 1 132 ? 4.329 4.522 -19.644 1.00 96.25 132 SER A O 1
ATOM 1016 N N . HIS A 1 133 ? 6.437 3.735 -19.497 1.00 97.50 133 HIS A N 1
ATOM 1017 C CA . HIS A 1 133 ? 6.408 2.919 -20.701 1.00 97.50 133 HIS A CA 1
ATOM 1018 C C . HIS A 1 133 ? 5.284 1.870 -20.681 1.00 97.50 133 HIS A C 1
ATOM 1020 O O . HIS A 1 133 ? 4.975 1.260 -19.651 1.00 97.50 133 HIS A O 1
ATOM 1026 N N . HIS A 1 134 ? 4.694 1.609 -21.850 1.00 95.50 134 HIS A N 1
ATOM 1027 C CA . HIS A 1 134 ? 3.557 0.698 -21.992 1.00 95.50 134 HIS A CA 1
ATOM 1028 C C . HIS A 1 134 ? 3.869 -0.728 -21.506 1.00 95.50 134 HIS A C 1
ATOM 1030 O O . HIS A 1 134 ? 2.996 -1.368 -20.928 1.00 95.50 134 HIS A O 1
ATOM 1036 N N . SER A 1 135 ? 5.113 -1.210 -21.636 1.00 95.50 135 SER A N 1
ATOM 1037 C CA . SER A 1 135 ? 5.503 -2.542 -21.142 1.00 95.50 135 SER A CA 1
ATOM 1038 C C . SER A 1 135 ? 5.360 -2.688 -19.621 1.00 95.50 135 SER A C 1
ATOM 1040 O O . SER A 1 135 ? 5.008 -3.759 -19.133 1.00 95.50 135 SER A O 1
ATOM 1042 N N . VAL A 1 136 ? 5.597 -1.612 -18.859 1.00 95.75 136 VAL A N 1
ATOM 1043 C CA . VAL A 1 136 ? 5.458 -1.611 -17.393 1.00 95.75 136 VAL A CA 1
ATOM 1044 C C . VAL A 1 136 ? 3.979 -1.629 -17.004 1.00 95.75 136 VAL A C 1
ATOM 1046 O O . VAL A 1 136 ? 3.582 -2.343 -16.082 1.00 95.75 136 VAL A O 1
ATOM 1049 N N . LYS A 1 137 ? 3.134 -0.907 -17.751 1.00 93.69 137 LYS A N 1
ATOM 1050 C CA . LYS A 1 137 ? 1.670 -0.967 -17.604 1.00 93.69 137 LYS A CA 1
ATOM 1051 C C . LYS A 1 137 ? 1.141 -2.363 -17.956 1.00 93.69 137 LYS A C 1
ATOM 1053 O O . LYS A 1 137 ? 0.332 -2.912 -17.209 1.00 93.69 137 LYS A O 1
ATOM 1058 N N . GLN A 1 138 ? 1.652 -2.965 -19.031 1.00 95.69 138 GLN A N 1
ATOM 1059 C CA . GLN A 1 138 ? 1.288 -4.313 -19.468 1.00 95.69 138 GLN A CA 1
ATOM 1060 C C . GLN A 1 138 ? 1.640 -5.370 -18.417 1.00 95.69 138 GLN A C 1
ATOM 1062 O O . GLN A 1 138 ? 0.849 -6.279 -18.180 1.00 95.69 138 GLN A O 1
ATOM 1067 N N . TYR A 1 139 ? 2.772 -5.227 -17.721 1.00 94.19 139 TYR A N 1
ATOM 1068 C CA . TYR A 1 139 ? 3.130 -6.113 -16.612 1.00 94.19 139 TYR A CA 1
ATOM 1069 C C . TYR A 1 139 ? 2.034 -6.184 -15.539 1.00 94.19 139 TYR A C 1
ATOM 1071 O O . TYR A 1 139 ? 1.639 -7.267 -15.112 1.00 94.19 139 TYR A O 1
ATOM 1079 N N . LEU A 1 140 ? 1.485 -5.034 -15.133 1.00 94.88 140 LEU A N 1
ATOM 1080 C CA . LEU A 1 140 ? 0.399 -4.981 -14.153 1.00 94.88 140 LEU A CA 1
ATOM 1081 C C . LEU A 1 140 ? -0.882 -5.658 -14.664 1.00 94.88 140 LEU A C 1
ATOM 1083 O O . LEU A 1 140 ? -1.586 -6.291 -13.877 1.00 94.88 140 LEU A O 1
ATOM 1087 N N . VAL A 1 141 ? -1.190 -5.523 -15.958 1.00 95.69 141 VAL A N 1
ATOM 1088 C CA . VAL A 1 141 ? -2.328 -6.210 -16.591 1.00 95.69 141 VAL A CA 1
ATOM 1089 C C . VAL A 1 141 ? -2.135 -7.724 -16.514 1.00 95.69 141 VAL A C 1
ATOM 1091 O O . VAL A 1 141 ? -3.006 -8.415 -15.991 1.00 95.69 141 VAL A O 1
ATOM 1094 N N . LEU A 1 142 ? -0.959 -8.222 -16.903 1.00 93.56 142 LEU A N 1
ATOM 1095 C CA . LEU A 1 142 ? -0.636 -9.651 -16.865 1.00 93.56 142 LEU A CA 1
ATOM 1096 C C . LEU A 1 142 ? -0.716 -10.232 -15.447 1.00 93.56 142 LEU A C 1
ATOM 1098 O O . LEU A 1 142 ? -1.280 -11.307 -15.260 1.00 93.56 142 LEU A O 1
ATOM 1102 N N . ILE A 1 143 ? -0.231 -9.506 -14.434 1.00 91.94 143 ILE A N 1
ATOM 1103 C CA . ILE A 1 143 ? -0.349 -9.925 -13.028 1.00 91.94 143 ILE A CA 1
ATOM 1104 C C . ILE A 1 143 ? -1.816 -9.992 -12.588 1.00 91.94 143 ILE A C 1
ATOM 1106 O O . ILE A 1 143 ? -2.209 -10.920 -11.883 1.00 91.94 143 ILE A O 1
ATOM 1110 N N . ARG A 1 144 ? -2.657 -9.033 -12.996 1.00 93.62 144 ARG A N 1
ATOM 1111 C CA . ARG A 1 144 ? -4.096 -9.067 -12.683 1.00 93.62 144 ARG A CA 1
ATOM 1112 C C . ARG A 1 144 ? -4.781 -10.264 -13.332 1.00 93.62 144 ARG A C 1
ATOM 1114 O O . ARG A 1 144 ? -5.567 -10.931 -12.667 1.00 93.62 144 ARG A O 1
ATOM 1121 N N . GLU A 1 145 ? -4.470 -10.549 -14.591 1.00 93.62 145 GLU A N 1
ATOM 1122 C CA . GLU A 1 145 ? -5.022 -11.690 -15.327 1.00 93.62 145 GLU A CA 1
ATOM 1123 C C . GLU A 1 145 ? -4.558 -13.031 -14.754 1.00 93.62 145 GLU A C 1
ATOM 1125 O O . GLU A 1 145 ? -5.357 -13.952 -14.597 1.00 93.62 145 GLU A O 1
ATOM 1130 N N . GLU A 1 146 ? -3.274 -13.159 -14.423 1.00 90.81 146 GLU A N 1
ATOM 1131 C CA . GLU A 1 146 ? -2.723 -14.331 -13.743 1.00 90.81 146 GLU A CA 1
ATOM 1132 C C . GLU A 1 146 ? -3.424 -14.565 -12.397 1.00 90.81 146 GLU A C 1
ATOM 1134 O O . GLU A 1 146 ? -3.912 -15.665 -12.127 1.00 90.81 146 GLU A O 1
ATOM 1139 N N . GLN A 1 147 ? -3.559 -13.517 -11.581 1.00 91.50 147 GLN A N 1
ATOM 1140 C CA . GLN A 1 147 ? -4.208 -13.613 -10.274 1.00 91.50 147 GLN A CA 1
ATOM 1141 C C . GLN A 1 147 ? -5.701 -13.930 -10.377 1.00 91.50 147 GLN A C 1
ATOM 1143 O O . GLN A 1 147 ? -6.211 -14.749 -9.610 1.00 91.50 147 GLN A O 1
ATOM 1148 N N . ALA A 1 148 ? -6.396 -13.334 -11.347 1.00 91.25 148 ALA A N 1
ATOM 1149 C CA . ALA A 1 148 ? -7.798 -13.622 -11.618 1.00 91.25 148 ALA A CA 1
ATOM 1150 C C . ALA A 1 148 ? -7.998 -15.078 -12.064 1.00 91.25 148 ALA A C 1
ATOM 1152 O O . ALA A 1 148 ? -8.882 -15.759 -11.541 1.00 91.25 148 ALA A O 1
ATOM 1153 N N . ARG A 1 149 ? -7.139 -15.592 -12.957 1.00 91.31 149 ARG A N 1
ATOM 1154 C CA . ARG A 1 149 ? -7.152 -17.007 -13.371 1.00 91.31 149 ARG A CA 1
ATOM 1155 C C . ARG A 1 149 ? -6.905 -17.953 -12.197 1.00 91.31 149 ARG A C 1
ATOM 1157 O O . ARG A 1 149 ? -7.541 -18.999 -12.130 1.00 91.31 149 ARG A O 1
ATOM 1164 N N . ALA A 1 150 ? -6.070 -17.558 -11.237 1.00 89.56 150 ALA A N 1
ATOM 1165 C CA . ALA A 1 150 ? -5.846 -18.290 -9.988 1.00 89.56 150 ALA A CA 1
ATOM 1166 C C . ALA A 1 150 ? -6.947 -18.086 -8.922 1.00 89.56 150 ALA A C 1
ATOM 1168 O O . ALA A 1 150 ? -6.805 -18.562 -7.794 1.00 89.56 150 ALA A O 1
ATOM 1169 N N . ARG A 1 151 ? -8.049 -17.392 -9.255 1.00 90.00 151 ARG A N 1
ATOM 1170 C CA . ARG A 1 151 ? -9.180 -17.074 -8.359 1.00 90.00 151 ARG A CA 1
ATOM 1171 C C . ARG A 1 151 ? -8.781 -16.278 -7.110 1.00 90.00 151 ARG A C 1
ATOM 1173 O O . ARG A 1 151 ? -9.421 -16.375 -6.061 1.00 90.00 151 ARG A O 1
ATOM 1180 N N . ILE A 1 152 ? -7.736 -15.462 -7.216 1.00 88.31 152 ILE A N 1
ATOM 1181 C CA . ILE A 1 152 ? -7.292 -14.587 -6.133 1.00 88.31 152 ILE A CA 1
ATOM 1182 C C . ILE A 1 152 ? -8.189 -13.350 -6.100 1.00 88.31 152 ILE A C 1
ATOM 1184 O O . ILE A 1 152 ? -8.233 -12.559 -7.040 1.00 88.31 152 ILE A O 1
ATOM 1188 N N . THR A 1 153 ? -8.880 -13.150 -4.980 1.00 83.75 153 THR A N 1
ATOM 1189 C CA . THR A 1 153 ? -9.732 -11.976 -4.748 1.00 83.75 153 THR A CA 1
ATOM 1190 C C . THR A 1 153 ? -9.098 -11.034 -3.725 1.00 83.75 153 THR A C 1
ATOM 1192 O O . THR A 1 153 ? -8.620 -11.522 -2.693 1.00 83.75 153 THR A O 1
ATOM 1195 N N . PRO A 1 154 ? -9.144 -9.702 -3.922 1.00 81.81 154 PRO A N 1
ATOM 1196 C CA . PRO A 1 154 ? -8.712 -8.746 -2.908 1.00 81.81 154 PRO A CA 1
ATOM 1197 C C . PRO A 1 154 ? -9.436 -8.970 -1.576 1.00 81.81 154 PRO A C 1
ATOM 1199 O O . PRO A 1 154 ? -10.661 -9.079 -1.533 1.00 81.81 154 PRO A O 1
ATOM 1202 N N . LYS A 1 155 ? -8.683 -9.016 -0.473 1.00 82.75 155 LYS A N 1
ATOM 1203 C CA . LYS A 1 155 ? -9.267 -9.092 0.868 1.00 82.75 155 LYS A CA 1
ATOM 1204 C C . LYS A 1 155 ? -9.828 -7.723 1.241 1.00 82.75 155 LYS A C 1
ATOM 1206 O O . LYS A 1 155 ? -9.072 -6.763 1.353 1.00 82.75 155 LYS A O 1
ATOM 1211 N N . GLN A 1 156 ? -11.136 -7.656 1.451 1.00 84.38 156 GLN A N 1
ATOM 1212 C CA . GLN A 1 156 ? -11.799 -6.485 2.019 1.00 84.38 156 GLN A CA 1
ATOM 1213 C C . GLN A 1 156 ? -12.007 -6.679 3.521 1.00 84.38 156 GLN A C 1
ATOM 1215 O O . GLN A 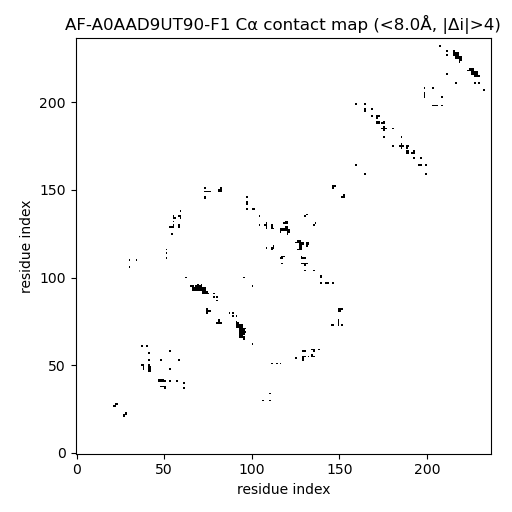1 156 ? -12.076 -7.813 4.008 1.00 84.38 156 GLN A O 1
ATOM 1220 N N . ALA A 1 157 ? -12.078 -5.569 4.257 1.00 84.31 157 ALA A N 1
ATOM 1221 C CA . ALA A 1 157 ? -12.555 -5.608 5.631 1.00 84.31 157 ALA A CA 1
ATOM 1222 C C . ALA A 1 157 ? -14.005 -6.110 5.640 1.00 84.31 157 ALA A C 1
ATOM 1224 O O . ALA A 1 157 ? -14.786 -5.802 4.739 1.00 84.31 157 ALA A O 1
ATOM 1225 N N . VAL A 1 158 ? -14.358 -6.908 6.646 1.00 85.50 158 VAL A N 1
ATOM 1226 C CA . VAL A 1 158 ? -15.751 -7.316 6.842 1.00 85.50 158 VAL A CA 1
ATOM 1227 C C . VAL A 1 158 ? -16.533 -6.077 7.253 1.00 85.50 158 VAL A C 1
ATOM 1229 O O . VAL A 1 158 ? -16.113 -5.373 8.170 1.00 85.50 158 VAL A O 1
ATOM 1232 N N . SER A 1 159 ? -17.661 -5.819 6.598 1.00 82.75 159 SER A N 1
ATOM 1233 C CA . SER A 1 159 ? -18.534 -4.712 6.975 1.00 82.75 159 SER A CA 1
ATOM 1234 C C . SER A 1 159 ? -19.003 -4.873 8.424 1.00 82.75 159 SER A C 1
ATOM 1236 O O . SER A 1 159 ? -19.475 -5.945 8.833 1.00 82.75 159 SER A O 1
ATOM 1238 N N . LEU A 1 160 ? -18.884 -3.797 9.201 1.00 85.44 160 LEU A N 1
ATOM 1239 C CA . LEU A 1 160 ? -19.546 -3.692 10.493 1.00 85.44 160 LEU A CA 1
ATOM 1240 C C . LEU A 1 160 ? -21.037 -3.493 10.203 1.00 85.44 160 LEU A C 1
ATOM 1242 O O . LEU A 1 160 ? -21.409 -2.491 9.609 1.00 85.44 160 LEU A O 1
ATOM 1246 N N . SER A 1 161 ? -21.875 -4.480 10.522 1.00 90.69 161 SER A N 1
ATOM 1247 C CA . SER A 1 161 ? -23.329 -4.328 10.417 1.00 90.69 161 SER A CA 1
ATOM 1248 C C . SER A 1 161 ? -23.866 -3.589 11.638 1.00 90.69 161 SER A C 1
ATOM 1250 O O . SER A 1 161 ? -23.214 -3.571 12.685 1.00 90.69 161 SER A O 1
ATOM 1252 N N . PHE A 1 162 ? -25.074 -3.035 11.527 1.00 93.94 162 PHE A N 1
ATOM 1253 C CA . PHE A 1 162 ? -25.730 -2.356 12.643 1.00 93.94 162 PHE A CA 1
ATOM 1254 C C . PHE A 1 162 ? -25.850 -3.259 13.883 1.00 93.94 162 PHE A C 1
ATOM 1256 O O . PHE A 1 162 ? -25.499 -2.837 14.979 1.00 93.94 162 PHE A O 1
ATOM 1263 N N . ASP A 1 163 ? -26.208 -4.537 13.721 1.00 95.69 163 ASP A N 1
ATOM 1264 C CA . ASP A 1 163 ? -26.300 -5.478 14.851 1.00 95.69 163 ASP A CA 1
ATOM 1265 C C . ASP A 1 163 ? -24.957 -5.706 15.555 1.00 95.69 163 ASP A C 1
ATOM 1267 O O . ASP A 1 163 ? -24.891 -5.854 16.777 1.00 95.69 163 ASP A O 1
ATOM 1271 N N . LYS A 1 164 ? -23.863 -5.755 14.783 1.00 93.94 164 LYS A N 1
ATOM 1272 C CA . LYS A 1 164 ? -22.512 -5.906 15.337 1.00 93.94 164 LYS A CA 1
ATOM 1273 C C . LYS A 1 164 ? -22.086 -4.643 16.071 1.00 93.94 164 LYS A C 1
ATOM 1275 O O . LYS A 1 164 ? -21.502 -4.758 17.146 1.00 93.94 164 LYS A O 1
ATOM 1280 N N . LEU A 1 165 ? -22.398 -3.471 15.514 1.00 95.25 165 LEU A N 1
ATOM 1281 C CA . LEU A 1 165 ? -22.184 -2.197 16.190 1.00 95.25 165 LEU A CA 1
ATOM 1282 C C . LEU A 1 165 ? -22.967 -2.159 17.502 1.00 95.25 165 LEU A C 1
ATOM 1284 O O . LEU A 1 165 ? -22.381 -1.859 18.531 1.00 95.25 165 LEU A O 1
ATOM 1288 N N . LEU A 1 166 ? -24.250 -2.523 17.495 1.00 96.38 166 LEU A N 1
ATOM 1289 C CA . LEU A 1 166 ? -25.087 -2.496 18.692 1.00 96.38 166 LEU A CA 1
ATOM 1290 C C . LEU A 1 166 ? -24.507 -3.380 19.802 1.00 96.38 166 LEU A C 1
ATOM 1292 O O . LEU A 1 166 ? -24.360 -2.924 20.931 1.00 96.38 166 LEU A O 1
ATOM 1296 N N . ARG A 1 167 ? -24.097 -4.611 19.470 1.00 96.62 167 ARG A N 1
ATOM 1297 C CA . ARG A 1 167 ? -23.438 -5.525 20.421 1.00 96.62 167 ARG A CA 1
ATOM 1298 C C . ARG A 1 167 ? -22.130 -4.955 20.967 1.00 96.62 167 ARG A C 1
ATOM 1300 O O . ARG A 1 167 ? -21.885 -5.050 22.166 1.00 96.62 167 ARG A O 1
ATOM 1307 N N . LEU A 1 168 ? -21.306 -4.362 20.102 1.00 95.75 168 LEU A N 1
ATOM 1308 C CA . LEU A 1 168 ? -20.060 -3.708 20.501 1.00 95.75 168 LEU A CA 1
ATOM 1309 C C . LEU A 1 168 ? -20.333 -2.521 21.433 1.00 95.75 168 LEU A C 1
ATOM 1311 O O . LEU A 1 168 ? -19.697 -2.399 22.476 1.00 95.75 168 LEU A O 1
ATOM 1315 N N . CYS A 1 169 ? -21.309 -1.682 21.095 1.00 96.81 169 CYS A N 1
ATOM 1316 C CA . CYS A 1 169 ? -21.705 -0.536 21.899 1.00 96.81 169 CYS A CA 1
ATOM 1317 C C . CYS A 1 169 ? -22.252 -0.959 23.263 1.00 96.81 169 CYS A C 1
ATOM 1319 O O . CYS A 1 169 ? -21.893 -0.338 24.259 1.00 96.81 169 CYS A O 1
ATOM 1321 N N . SER A 1 170 ? -23.072 -2.012 23.336 1.00 97.12 170 SER A N 1
ATOM 1322 C CA . SER A 1 170 ? -23.548 -2.562 24.611 1.00 97.12 170 SER A CA 1
ATOM 1323 C C . SER A 1 170 ? -22.389 -3.058 25.470 1.00 97.12 170 SER A C 1
ATOM 1325 O O . SER A 1 170 ? -22.266 -2.635 26.616 1.00 97.12 170 SER A O 1
ATOM 1327 N N . PHE A 1 171 ? -21.478 -3.850 24.894 1.00 97.06 171 PHE A N 1
ATOM 1328 C CA . PHE A 1 171 ? -20.287 -4.330 25.597 1.00 97.06 171 PHE A CA 1
ATOM 1329 C C . PHE A 1 171 ? -19.434 -3.178 26.148 1.00 97.06 171 PHE A C 1
ATOM 1331 O O . PHE A 1 171 ? -19.035 -3.199 27.312 1.00 97.06 171 PHE A O 1
ATOM 1338 N N . LEU A 1 172 ? -19.167 -2.151 25.334 1.00 97.31 172 LEU A N 1
ATOM 1339 C CA . LEU A 1 172 ? -18.378 -0.994 25.759 1.00 97.31 172 LEU A CA 1
ATOM 1340 C C . LEU A 1 172 ? -19.101 -0.186 26.841 1.00 97.31 172 LEU A C 1
ATOM 1342 O O . LEU A 1 172 ? -18.472 0.197 27.823 1.00 97.31 172 LEU A O 1
ATOM 1346 N N . LYS A 1 173 ? -20.417 0.032 26.705 1.00 96.06 173 LYS A N 1
ATOM 1347 C CA . LYS A 1 173 ? -21.236 0.714 27.719 1.00 96.06 173 LYS A CA 1
ATOM 1348 C C . LYS A 1 173 ? -21.195 -0.015 29.055 1.00 96.06 173 LYS A C 1
ATOM 1350 O O . LYS A 1 173 ? -20.902 0.613 30.065 1.00 96.06 173 LYS A O 1
ATOM 1355 N N . GLU A 1 174 ? -21.433 -1.322 29.060 1.00 96.69 174 GLU A N 1
ATOM 1356 C CA . GLU A 1 174 ? -21.350 -2.143 30.271 1.00 96.69 174 GLU A CA 1
ATOM 1357 C C . GLU A 1 174 ? -19.945 -2.071 30.883 1.00 96.69 174 GLU A C 1
ATOM 1359 O O . GLU A 1 174 ? -19.804 -1.833 32.081 1.00 96.69 174 GLU A O 1
ATOM 1364 N N . SER A 1 175 ? -18.905 -2.152 30.046 1.00 96.25 175 SER A N 1
ATOM 1365 C CA . SER A 1 175 ? -17.500 -2.098 30.470 1.00 96.25 175 SER A CA 1
ATOM 1366 C C . SER A 1 175 ? -17.105 -0.772 31.134 1.00 96.25 175 SER A C 1
ATOM 1368 O O . SER A 1 175 ? -16.266 -0.769 32.032 1.00 96.25 175 SER A O 1
ATOM 1370 N N . ILE A 1 176 ? -17.703 0.361 30.745 1.00 96.50 176 ILE A N 1
ATOM 1371 C CA . ILE A 1 176 ? -17.427 1.688 31.339 1.00 96.50 176 ILE A CA 1
ATOM 1372 C C . ILE A 1 176 ? -17.828 1.745 32.822 1.00 96.50 176 ILE A C 1
ATOM 1374 O O . ILE A 1 176 ? -17.149 2.400 33.624 1.00 96.50 176 ILE A O 1
ATOM 1378 N N . PHE A 1 177 ? -18.919 1.063 33.182 1.00 93.69 177 PHE A N 1
ATOM 1379 C CA . PHE A 1 177 ? -19.536 1.132 34.510 1.00 93.69 177 PHE A CA 1
ATOM 1380 C C . PHE A 1 177 ? -19.198 -0.062 35.412 1.00 93.69 177 PHE A C 1
ATOM 1382 O O . PHE A 1 177 ? -19.738 -0.166 36.513 1.00 93.69 177 PHE A O 1
ATOM 1389 N N . VAL A 1 178 ? -18.276 -0.936 34.992 1.00 94.44 178 VAL A N 1
ATOM 1390 C CA . VAL A 1 178 ? -17.791 -2.044 35.828 1.00 94.44 178 VAL A CA 1
ATOM 1391 C C . VAL A 1 178 ? -17.155 -1.501 37.122 1.00 94.44 178 VAL A C 1
ATOM 1393 O O . VAL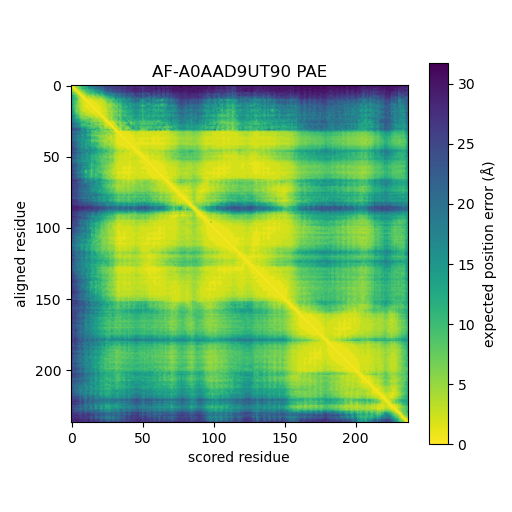 A 1 178 ? -16.357 -0.555 37.072 1.00 94.44 178 VAL A O 1
ATOM 1396 N N . PRO A 1 179 ? -17.468 -2.085 38.296 1.00 93.06 179 PRO A N 1
ATOM 1397 C 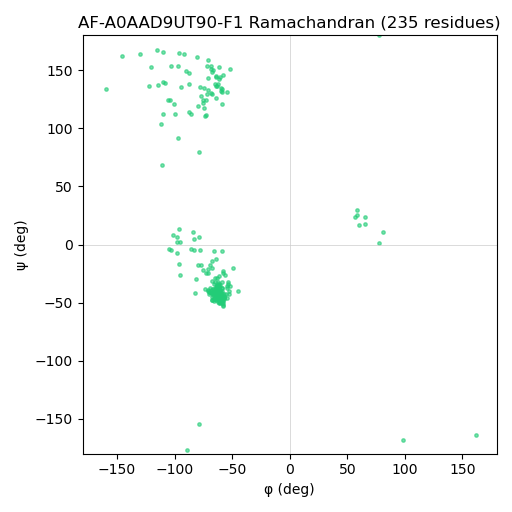CA . PRO A 1 179 ? -16.831 -1.712 39.556 1.00 93.06 179 PRO A CA 1
ATOM 1398 C C . PRO A 1 179 ? -15.307 -1.880 39.509 1.00 93.06 179 PRO A C 1
ATOM 1400 O O . PRO A 1 179 ? -14.793 -2.805 38.891 1.00 93.06 179 PRO A O 1
ATOM 1403 N N . GLN A 1 180 ? -14.574 -1.000 40.195 1.00 93.00 180 GLN A N 1
ATOM 1404 C CA . GLN A 1 180 ? -13.101 -1.026 40.281 1.00 93.00 180 GLN A CA 1
ATOM 1405 C C . GLN A 1 180 ? -12.338 -0.906 38.946 1.00 93.00 180 GLN A C 1
ATOM 1407 O O . GLN A 1 180 ? -11.136 -1.166 38.892 1.00 93.00 180 GLN A O 1
ATOM 1412 N N . ILE A 1 181 ? -12.987 -0.457 37.870 1.00 95.38 181 ILE A N 1
ATOM 1413 C CA . ILE A 1 181 ? -12.288 -0.167 36.616 1.00 95.38 181 ILE A CA 1
ATOM 1414 C C . ILE A 1 181 ? -11.267 0.970 36.782 1.00 95.38 181 ILE A C 1
ATOM 1416 O O . ILE A 1 181 ? -11.550 2.022 37.367 1.00 95.38 181 ILE A O 1
ATOM 1420 N N . LEU A 1 182 ? -10.080 0.774 36.204 1.00 96.88 182 LEU A N 1
ATOM 1421 C CA . LEU A 1 182 ? -9.036 1.793 36.148 1.00 96.88 182 LEU A CA 1
ATOM 1422 C C . LEU A 1 182 ? -9.515 3.015 35.341 1.00 96.88 182 LEU A C 1
ATOM 1424 O O . LEU A 1 182 ? -10.065 2.837 34.250 1.00 96.88 182 LEU A O 1
ATOM 1428 N N . PRO A 1 183 ? -9.241 4.258 35.787 1.00 96.19 183 PRO A N 1
ATOM 1429 C CA . PRO A 1 183 ? -9.660 5.466 35.071 1.00 96.19 183 PRO A CA 1
ATOM 1430 C C . PRO A 1 183 ? -9.248 5.488 33.592 1.00 96.19 183 PRO A C 1
ATOM 1432 O O . PRO A 1 183 ? -10.043 5.862 32.733 1.00 96.19 183 PRO A O 1
ATOM 1435 N N . LEU A 1 184 ? -8.035 5.015 33.282 1.00 96.06 184 LEU A N 1
ATOM 1436 C CA . LEU A 1 184 ? -7.542 4.915 31.908 1.00 96.06 184 LEU A CA 1
ATOM 1437 C C . LEU A 1 184 ? -8.375 3.946 31.058 1.00 96.06 184 LEU A C 1
ATOM 1439 O O . LEU A 1 184 ? -8.690 4.255 29.912 1.00 96.06 184 LEU A O 1
ATOM 1443 N N . GLN A 1 185 ? -8.758 2.791 31.607 1.00 96.44 185 GLN A N 1
ATOM 1444 C CA . GLN A 1 185 ? -9.597 1.832 30.886 1.00 96.44 185 GLN A CA 1
ATOM 1445 C C . GLN A 1 185 ? -11.002 2.384 30.659 1.00 96.44 185 GLN A C 1
ATOM 1447 O O . GLN A 1 185 ? -11.521 2.279 29.550 1.00 96.44 185 GLN A O 1
ATOM 1452 N N . ARG A 1 186 ? -11.580 3.048 31.668 1.00 96.81 186 ARG A N 1
ATOM 1453 C CA . ARG A 1 186 ? -12.874 3.725 31.527 1.00 96.81 186 ARG A CA 1
ATOM 1454 C C . ARG A 1 186 ? -12.839 4.758 30.401 1.00 96.81 186 ARG A C 1
ATOM 1456 O O . ARG A 1 186 ? -13.746 4.792 29.575 1.00 96.81 186 ARG A O 1
ATOM 1463 N N . TYR A 1 187 ? -11.776 5.562 30.346 1.00 96.62 187 TYR A N 1
ATOM 1464 C CA . TYR A 1 187 ? -11.565 6.527 29.270 1.00 96.62 187 TYR A CA 1
ATOM 1465 C C . TYR A 1 187 ? -11.458 5.849 27.897 1.00 96.62 187 TYR A C 1
ATOM 1467 O O . TYR A 1 187 ? -12.122 6.287 26.962 1.00 96.62 187 TYR A O 1
ATOM 1475 N N . ILE A 1 188 ? -10.670 4.773 27.773 1.00 96.81 188 ILE A N 1
ATOM 1476 C CA . ILE A 1 188 ? -10.521 4.029 26.512 1.00 96.81 188 ILE A CA 1
ATOM 1477 C C . ILE A 1 188 ? -11.877 3.505 26.030 1.00 96.81 188 ILE A C 1
ATOM 1479 O O . ILE A 1 188 ? -12.223 3.730 24.875 1.00 96.81 188 ILE A O 1
ATOM 1483 N N . TYR A 1 189 ? -12.677 2.887 26.902 1.00 97.56 189 TYR A N 1
ATOM 1484 C CA . TYR A 1 189 ? -13.991 2.373 26.510 1.00 97.56 189 TYR A CA 1
ATOM 1485 C C . TYR A 1 189 ? -14.969 3.481 26.115 1.00 97.56 189 TYR A C 1
ATOM 1487 O O . TYR A 1 189 ? -15.661 3.342 25.109 1.00 97.56 189 TYR A O 1
ATOM 1495 N N . ALA A 1 190 ? -15.005 4.594 26.853 1.00 96.44 190 ALA A N 1
ATOM 1496 C CA . ALA A 1 190 ? -15.852 5.737 26.511 1.00 96.44 190 ALA A CA 1
ATOM 1497 C C . ALA A 1 190 ? -15.443 6.377 25.174 1.00 96.44 190 ALA A C 1
ATOM 1499 O O . ALA A 1 190 ? -16.298 6.674 24.337 1.00 96.44 190 ALA A O 1
ATOM 1500 N N . ARG A 1 191 ? -14.134 6.537 24.949 1.00 95.06 191 ARG A N 1
ATOM 1501 C CA . ARG A 1 191 ? -13.569 7.037 23.691 1.00 95.06 191 ARG A CA 1
ATOM 1502 C C . ARG A 1 191 ? -13.920 6.116 22.527 1.00 95.06 191 ARG A C 1
ATOM 1504 O O . ARG A 1 191 ? -14.395 6.599 21.505 1.00 95.06 191 ARG A O 1
ATOM 1511 N N . ASP A 1 192 ? -13.687 4.816 22.674 1.00 95.56 192 ASP A N 1
ATOM 1512 C CA . ASP A 1 192 ? -13.907 3.837 21.607 1.00 95.56 192 ASP A CA 1
ATOM 1513 C C . ASP A 1 192 ? -15.399 3.712 21.279 1.00 95.56 192 ASP A C 1
ATOM 1515 O O . ASP A 1 192 ? -15.762 3.663 20.107 1.00 95.56 192 ASP A O 1
ATOM 1519 N N . LEU A 1 193 ? -16.275 3.767 22.289 1.00 96.00 193 LEU A N 1
ATOM 1520 C CA . LEU A 1 193 ? -17.725 3.811 22.097 1.00 96.00 193 LEU A CA 1
ATOM 1521 C C . LEU A 1 193 ? -18.141 5.014 21.243 1.00 96.00 193 LEU A C 1
ATOM 1523 O O . LEU A 1 193 ? -18.865 4.851 20.261 1.00 96.00 193 LEU A O 1
ATOM 1527 N N . ALA A 1 194 ? -17.674 6.214 21.599 1.00 92.56 194 ALA A N 1
ATOM 1528 C CA . ALA A 1 194 ? -17.965 7.422 20.834 1.00 92.56 194 ALA A CA 1
ATOM 1529 C C . ALA A 1 194 ? -17.403 7.331 19.405 1.00 92.56 194 ALA A C 1
ATOM 1531 O O . ALA A 1 194 ? -18.098 7.666 18.445 1.00 92.56 194 ALA A O 1
ATOM 1532 N N . PHE A 1 195 ? -16.173 6.829 19.258 1.00 91.88 195 PHE A N 1
ATOM 1533 C CA . PHE A 1 195 ? -15.497 6.717 17.970 1.00 91.88 195 PHE A CA 1
ATOM 1534 C C . PHE A 1 195 ? -16.183 5.725 17.027 1.00 91.88 195 PHE A C 1
ATOM 1536 O O . PHE A 1 195 ? -16.419 6.071 15.876 1.00 91.88 195 PHE A O 1
ATOM 1543 N N . PHE A 1 196 ? -16.557 4.527 17.490 1.00 92.56 196 PHE A N 1
ATOM 1544 C CA . PHE A 1 196 ? -17.223 3.534 16.637 1.00 92.56 196 PHE A CA 1
ATOM 1545 C C . PHE A 1 196 ? -18.620 3.975 16.200 1.00 92.56 196 PHE A C 1
ATOM 1547 O O . PHE A 1 196 ? -18.993 3.751 15.049 1.00 92.56 196 PHE A O 1
ATOM 1554 N N . CYS A 1 197 ? -19.380 4.629 17.085 1.00 91.75 197 CYS A N 1
ATOM 1555 C CA . CYS A 1 197 ? -20.651 5.245 16.709 1.00 91.75 197 CYS A CA 1
ATOM 1556 C C . CYS A 1 197 ? -20.434 6.310 15.629 1.00 91.75 197 CYS A C 1
ATOM 1558 O O . CYS A 1 197 ? -21.094 6.278 14.591 1.00 91.75 197 CYS A O 1
ATOM 1560 N N . LEU A 1 198 ? -19.479 7.219 15.847 1.00 89.38 198 LEU A N 1
ATOM 1561 C CA . LEU A 1 198 ? -19.177 8.280 14.894 1.00 89.38 198 LEU A CA 1
ATOM 1562 C C . LEU A 1 198 ? -18.713 7.717 13.546 1.00 89.38 198 LEU A C 1
ATOM 1564 O O . LEU A 1 198 ? -19.221 8.137 12.513 1.00 89.38 198 LEU A O 1
ATOM 1568 N N . GLU A 1 199 ? -17.797 6.749 13.541 1.00 88.12 199 GLU A N 1
ATOM 1569 C CA . GLU A 1 199 ? -17.290 6.119 12.319 1.00 88.12 199 GLU A CA 1
ATOM 1570 C C . GLU A 1 199 ? -18.401 5.440 11.518 1.00 88.12 199 GLU A C 1
ATOM 1572 O O . GLU A 1 199 ? -18.484 5.624 10.302 1.00 88.12 199 GLU A O 1
ATOM 1577 N N . PHE A 1 200 ? -19.293 4.714 12.194 1.00 90.69 200 PHE A N 1
ATOM 1578 C CA . PHE A 1 200 ? -20.399 4.029 11.536 1.00 90.69 200 PHE A CA 1
ATOM 1579 C C . PHE A 1 200 ? -21.399 5.003 10.899 1.00 90.69 200 PHE A C 1
ATOM 1581 O O . PHE A 1 200 ? -21.777 4.811 9.744 1.00 90.69 200 PHE A O 1
ATOM 1588 N N . PHE A 1 201 ? -21.821 6.044 11.625 1.00 87.69 201 PHE A N 1
ATOM 1589 C CA . PHE A 1 201 ? -22.844 6.978 11.138 1.00 87.69 201 PHE A CA 1
ATOM 1590 C C . PHE A 1 201 ? -22.297 8.054 10.196 1.00 87.69 201 PHE A C 1
ATOM 1592 O O . PHE A 1 201 ? -23.014 8.490 9.299 1.00 87.69 201 PHE A O 1
ATOM 1599 N N . ALA A 1 202 ? -21.035 8.465 10.347 1.00 84.75 202 ALA A N 1
ATOM 1600 C CA . ALA A 1 202 ? -20.417 9.431 9.440 1.00 84.75 202 ALA A CA 1
ATOM 1601 C C . ALA A 1 202 ? -20.092 8.824 8.064 1.00 84.75 202 ALA A C 1
ATOM 1603 O O . ALA A 1 202 ? -19.968 9.564 7.088 1.00 84.75 202 ALA A O 1
ATOM 1604 N N . GLY A 1 203 ? -19.919 7.496 7.980 1.00 80.81 203 GLY A N 1
ATOM 1605 C CA . GLY A 1 203 ? -19.512 6.809 6.748 1.00 80.81 203 GLY A CA 1
ATOM 1606 C C . GLY A 1 203 ? -18.098 7.179 6.277 1.00 80.81 203 GLY A C 1
ATOM 1607 O O . GLY A 1 203 ? -17.744 6.962 5.113 1.00 80.81 203 GLY A O 1
ATOM 1608 N N . ASP A 1 204 ? -17.296 7.750 7.176 1.00 77.44 204 ASP A N 1
ATOM 1609 C CA . ASP A 1 204 ? -15.982 8.309 6.888 1.00 77.44 204 ASP A CA 1
ATOM 1610 C C . ASP A 1 204 ? -14.841 7.344 7.172 1.00 77.44 204 ASP A C 1
ATOM 1612 O O . ASP A 1 204 ? -14.978 6.327 7.847 1.00 77.44 204 ASP A O 1
ATOM 1616 N N . ARG A 1 205 ? -13.660 7.672 6.640 1.00 81.69 205 ARG A N 1
ATOM 1617 C CA . ARG A 1 205 ? -12.441 6.955 7.012 1.00 81.69 205 ARG A CA 1
ATOM 1618 C C . ARG A 1 205 ? -12.076 7.329 8.446 1.00 81.69 205 ARG A C 1
ATOM 1620 O O . ARG A 1 205 ? -11.937 8.515 8.741 1.00 81.69 205 ARG A O 1
ATOM 1627 N N . ALA A 1 206 ? -11.762 6.338 9.280 1.00 83.44 206 ALA A N 1
ATOM 1628 C CA . ALA A 1 206 ? -11.209 6.549 10.622 1.00 83.44 206 ALA A CA 1
ATOM 1629 C C . ALA A 1 206 ? -10.088 7.606 10.675 1.00 83.44 206 ALA A C 1
ATOM 1631 O O . ALA A 1 206 ? -10.025 8.416 11.598 1.00 83.44 206 ALA A O 1
ATOM 1632 N N . SER A 1 207 ? -9.203 7.627 9.670 1.00 82.12 207 SER A N 1
ATOM 1633 C CA . SER A 1 207 ? -8.091 8.583 9.600 1.00 82.12 207 SER A CA 1
ATOM 1634 C C . SER A 1 207 ? -8.524 10.036 9.444 1.00 82.12 207 SER A C 1
ATOM 1636 O O . SER A 1 207 ? -7.773 10.928 9.834 1.00 82.12 207 SER A O 1
ATOM 1638 N N . ASP A 1 208 ? -9.678 10.263 8.822 1.00 82.38 208 ASP A N 1
ATOM 1639 C CA . ASP A 1 208 ? -10.224 11.595 8.584 1.00 82.38 208 ASP A CA 1
ATOM 1640 C C . ASP A 1 208 ? -10.955 12.066 9.850 1.00 82.38 208 ASP A C 1
ATOM 1642 O O . ASP A 1 208 ? -10.721 13.181 10.312 1.00 82.38 208 ASP A O 1
ATOM 1646 N N . LEU A 1 209 ? -11.706 11.168 10.499 1.00 82.56 209 LEU A N 1
ATOM 1647 C CA . LEU A 1 209 ? -12.353 11.427 11.791 1.00 82.56 209 LEU A CA 1
ATOM 1648 C C . LEU A 1 209 ? -11.349 11.750 12.902 1.00 82.56 209 LEU A C 1
ATOM 1650 O O . LEU A 1 209 ? -11.565 12.668 13.686 1.00 82.56 209 LEU A O 1
ATOM 1654 N N . GLY A 1 210 ? -10.209 11.056 12.937 1.00 82.25 210 GLY A N 1
ATOM 1655 C CA . GLY A 1 210 ? -9.146 11.313 13.915 1.00 82.25 210 GLY A CA 1
ATOM 1656 C C . GLY A 1 210 ? -8.458 12.679 13.784 1.00 82.25 210 GLY A C 1
ATOM 1657 O O . GLY A 1 210 ? -7.602 12.999 14.605 1.00 82.25 210 GLY A O 1
ATOM 1658 N N . ARG A 1 211 ? -8.784 13.475 12.757 1.00 83.06 211 ARG A N 1
ATOM 1659 C CA . ARG A 1 211 ? -8.237 14.826 12.537 1.00 83.06 211 ARG A CA 1
ATOM 1660 C C . ARG A 1 211 ? -9.217 15.942 12.880 1.00 83.06 211 ARG A C 1
ATOM 1662 O O . ARG A 1 211 ? -8.839 17.103 12.768 1.00 83.06 211 ARG A O 1
ATOM 1669 N N . ILE A 1 212 ? -10.446 15.599 13.257 1.00 82.44 212 ILE A N 1
ATOM 1670 C CA . ILE A 1 212 ? -11.482 16.573 13.589 1.00 82.44 212 ILE A CA 1
ATOM 1671 C C . ILE A 1 212 ? -11.094 17.304 14.872 1.00 82.44 212 ILE A C 1
ATOM 1673 O O . ILE A 1 212 ? -10.787 16.686 15.894 1.00 82.44 212 ILE A O 1
ATOM 1677 N N . PHE A 1 213 ? -11.145 18.632 14.828 1.00 83.88 213 PHE A N 1
ATOM 1678 C CA . PHE A 1 213 ? -11.004 19.467 16.012 1.00 83.88 213 PHE A CA 1
ATOM 1679 C C . PHE A 1 213 ? -12.364 19.725 16.660 1.00 83.88 213 PHE A C 1
ATOM 1681 O O . PHE A 1 213 ? -13.370 19.876 15.978 1.00 83.88 213 PHE A O 1
ATOM 1688 N N . THR A 1 214 ? -12.398 19.895 17.983 1.00 84.62 214 THR A N 1
ATOM 1689 C CA . THR A 1 214 ? -13.640 20.204 18.720 1.00 84.62 214 THR A CA 1
ATOM 1690 C C . THR A 1 214 ? -14.360 21.442 18.177 1.00 84.62 214 THR A C 1
ATOM 1692 O O . THR A 1 214 ? -15.579 21.452 18.092 1.00 84.62 214 THR A O 1
ATOM 1695 N N . LYS A 1 215 ? -13.614 22.461 17.724 1.00 86.38 215 LYS A N 1
ATOM 1696 C CA . LYS A 1 215 ? -14.165 23.680 17.095 1.00 86.38 215 LYS A CA 1
ATOM 1697 C C . LYS A 1 215 ? -14.892 23.435 15.763 1.00 86.38 215 LYS A C 1
ATOM 1699 O O . LYS A 1 215 ? -15.513 24.345 15.228 1.00 86.38 215 LYS A O 1
ATOM 1704 N N . GLU A 1 216 ? -14.732 22.248 15.189 1.00 85.56 216 GLU A N 1
ATOM 1705 C CA . GLU A 1 216 ? -15.366 21.814 13.944 1.00 85.56 216 GLU A CA 1
ATOM 1706 C C . GLU A 1 216 ? -16.612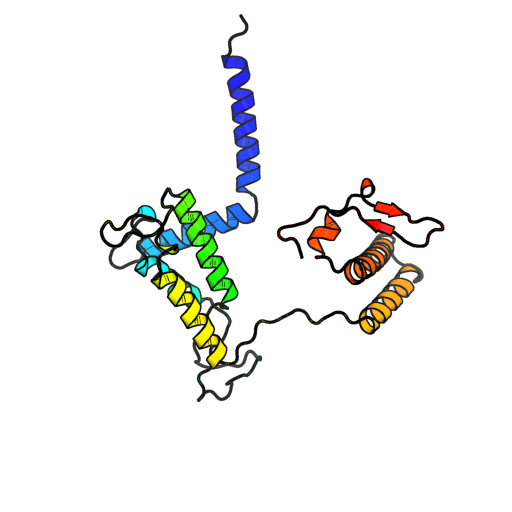 20.961 14.214 1.00 85.56 216 GLU A C 1
ATOM 1708 O O . GLU A 1 216 ? -17.248 20.507 13.268 1.00 85.56 216 GLU A O 1
ATOM 1713 N N . VAL A 1 217 ? -16.978 20.755 15.483 1.00 86.44 217 VAL A N 1
ATOM 1714 C CA . VAL A 1 217 ? -18.192 20.050 15.894 1.00 86.44 217 VAL A CA 1
ATOM 1715 C C . VAL A 1 217 ? -19.221 21.077 16.350 1.00 86.44 217 VAL A C 1
ATOM 1717 O O . VAL A 1 217 ? -18.953 21.896 17.226 1.00 86.44 217 VAL A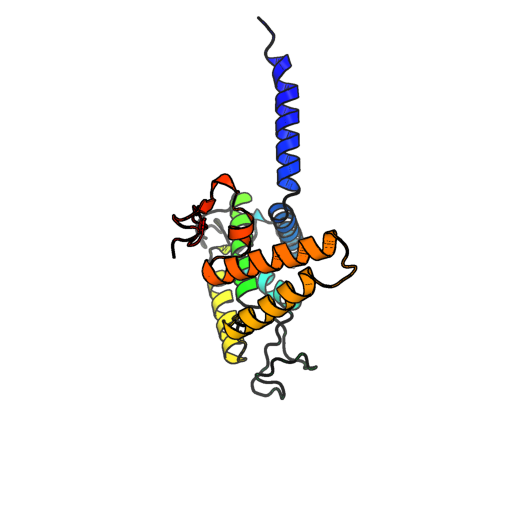 O 1
ATOM 1720 N N . LEU A 1 218 ? -20.396 21.032 15.739 1.00 87.25 218 LEU A N 1
ATOM 1721 C CA . LEU A 1 218 ? -21.558 21.832 16.101 1.00 87.25 218 LEU A CA 1
ATOM 1722 C C . LEU A 1 218 ? -22.607 20.902 16.708 1.00 87.25 218 LEU A C 1
ATOM 1724 O O . LEU A 1 218 ? -22.800 19.793 16.215 1.00 87.25 218 LEU A O 1
ATOM 1728 N N . THR A 1 219 ? -23.294 21.341 17.753 1.00 89.31 219 THR A N 1
ATOM 1729 C CA . THR A 1 219 ? -24.460 20.625 18.286 1.00 89.31 219 THR A CA 1
ATOM 1730 C C . THR A 1 219 ? -25.704 21.101 17.542 1.00 89.31 219 THR A C 1
ATOM 1732 O O . THR A 1 219 ? -25.836 22.293 17.254 1.00 89.31 219 THR A O 1
ATOM 1735 N N . LEU A 1 220 ? -26.591 20.176 17.185 1.00 87.69 220 LEU A N 1
ATOM 1736 C CA . LEU A 1 220 ? -27.906 20.520 16.650 1.00 87.69 220 LEU A CA 1
ATOM 1737 C C . LEU A 1 220 ? -28.792 21.117 17.762 1.00 87.69 220 LEU A C 1
ATOM 1739 O O . LEU A 1 220 ? -28.511 20.890 18.942 1.00 87.69 220 LEU A O 1
ATOM 1743 N N . PRO A 1 221 ? -29.842 21.886 17.417 1.00 91.44 221 PRO A N 1
ATOM 1744 C CA . PRO A 1 221 ? -30.848 22.298 18.392 1.00 91.44 221 PRO A CA 1
ATOM 1745 C C . PRO A 1 221 ? -31.410 21.095 19.162 1.00 91.44 221 PRO A C 1
ATOM 1747 O O . PRO A 1 221 ? -31.436 19.981 18.640 1.00 91.44 221 PRO A O 1
ATOM 1750 N N . ASP A 1 222 ? -31.831 21.333 20.404 1.00 89.12 222 ASP A N 1
ATOM 1751 C CA . ASP A 1 222 ? -32.504 20.347 21.262 1.00 89.12 222 ASP A CA 1
ATOM 1752 C C . ASP A 1 222 ? -31.709 19.049 21.535 1.00 89.12 222 ASP A C 1
ATOM 1754 O O . ASP A 1 222 ? -32.288 18.009 21.840 1.00 89.12 222 ASP A O 1
ATOM 1758 N N . ASP A 1 223 ? -30.372 19.105 21.446 1.00 80.88 223 ASP A N 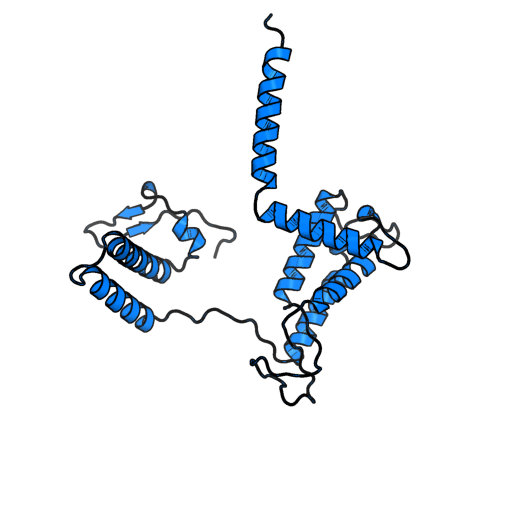1
ATOM 1759 C CA . ASP A 1 223 ? -29.456 17.968 21.644 1.00 80.88 223 ASP A CA 1
ATOM 1760 C C . ASP A 1 223 ? -29.739 16.760 20.721 1.00 80.88 223 ASP A C 1
ATOM 1762 O O . ASP A 1 223 ? -29.323 15.631 20.999 1.00 80.88 223 ASP A O 1
ATOM 1766 N N . GLU A 1 224 ? -30.389 16.984 19.572 1.00 87.31 224 GLU A N 1
ATOM 1767 C CA . GLU A 1 224 ? -30.749 15.917 18.623 1.00 87.31 224 GLU A CA 1
ATOM 1768 C C . GLU A 1 224 ? -29.535 15.271 17.933 1.00 87.31 224 GLU A C 1
ATOM 1770 O O . GLU A 1 224 ? -29.637 14.195 17.336 1.00 87.31 224 GLU A O 1
ATOM 1775 N N . GLY A 1 225 ? -28.359 15.898 18.015 1.00 84.69 225 GLY A N 1
ATOM 1776 C CA . GLY A 1 225 ? -27.123 15.303 17.527 1.00 84.69 225 GLY A CA 1
ATOM 1777 C C . GLY A 1 225 ? -25.984 16.287 17.305 1.00 84.69 225 GLY A C 1
ATOM 1778 O O . GLY A 1 225 ? -25.992 17.425 17.770 1.00 84.69 225 GLY A O 1
ATOM 1779 N N . PHE A 1 226 ? -24.985 15.820 16.558 1.00 86.12 226 PHE A N 1
ATOM 1780 C CA . PHE A 1 226 ? -23.781 16.576 16.232 1.00 86.12 226 PHE A CA 1
ATOM 1781 C C . PHE A 1 226 ? -23.613 16.701 14.719 1.00 86.12 226 PHE A C 1
ATOM 1783 O O . PHE A 1 226 ? -23.743 15.726 13.978 1.00 86.12 226 PHE A O 1
ATOM 1790 N N . LEU A 1 227 ? -23.255 17.899 14.272 1.00 85.19 227 LEU A N 1
ATOM 1791 C CA . LEU A 1 227 ? -22.844 18.201 12.913 1.00 85.19 227 LEU A CA 1
ATOM 1792 C C . LEU A 1 227 ? -21.330 18.418 12.882 1.00 85.19 227 LEU A C 1
ATOM 1794 O O . LEU A 1 227 ? -20.787 19.277 13.572 1.00 85.19 227 LEU A O 1
ATOM 1798 N N . PHE A 1 228 ? -20.643 17.659 12.037 1.00 83.06 228 PHE A N 1
ATOM 1799 C CA . PHE A 1 228 ? -19.196 17.749 11.876 1.00 83.06 228 PHE A CA 1
ATOM 1800 C C . PHE A 1 228 ? -18.875 18.562 10.623 1.00 83.06 228 PHE A C 1
ATOM 1802 O O . PHE A 1 228 ? -19.277 18.197 9.517 1.00 83.06 228 PHE A O 1
ATOM 1809 N N . LYS A 1 229 ? -18.136 19.664 10.773 1.00 76.38 229 LYS A N 1
ATOM 1810 C CA . LYS A 1 229 ? -17.613 20.437 9.647 1.00 76.38 229 LYS A CA 1
ATOM 1811 C C . LYS A 1 229 ? -16.467 19.657 9.015 1.00 76.38 229 LYS A C 1
ATOM 1813 O O . LYS A 1 229 ? -15.400 19.494 9.599 1.00 76.38 229 LYS A O 1
ATOM 1818 N N . ARG A 1 230 ? -16.699 19.162 7.803 1.00 69.62 230 ARG A N 1
ATOM 1819 C CA . ARG A 1 230 ? -15.760 18.284 7.104 1.00 69.62 230 ARG A CA 1
ATOM 1820 C C . ARG A 1 230 ? -14.855 19.083 6.179 1.00 69.62 230 ARG A C 1
ATOM 1822 O O . ARG A 1 230 ? -15.321 19.912 5.401 1.00 69.62 230 ARG A O 1
ATOM 1829 N N . THR A 1 231 ? -13.564 18.770 6.215 1.00 59.91 231 THR A N 1
ATOM 1830 C CA . THR A 1 231 ? -12.622 19.172 5.167 1.00 59.91 231 THR A CA 1
ATOM 1831 C C . THR A 1 231 ? -12.435 17.961 4.258 1.00 59.91 231 THR A C 1
ATOM 1833 O O . THR A 1 231 ? -11.943 16.926 4.705 1.00 59.91 231 THR A O 1
ATOM 1836 N N . PHE A 1 232 ? -12.903 18.041 3.012 1.00 60.56 232 PHE A N 1
ATOM 1837 C CA . PHE A 1 232 ? -12.869 16.915 2.075 1.00 60.56 232 PHE A CA 1
ATOM 1838 C C . PHE A 1 232 ? -11.431 16.413 1.848 1.00 60.56 232 PHE A C 1
ATOM 1840 O O . PHE A 1 232 ? -10.505 17.198 1.646 1.00 60.56 232 PHE A O 1
ATOM 1847 N N . GLY A 1 233 ? -11.246 15.089 1.895 1.00 58.62 233 GLY A N 1
ATOM 1848 C CA . GLY A 1 233 ? -9.974 14.427 1.597 1.00 58.62 233 GLY A CA 1
ATOM 1849 C C . GLY A 1 233 ? -9.699 14.289 0.089 1.00 58.62 233 GLY A C 1
ATOM 1850 O O . GLY A 1 233 ? -10.207 15.038 -0.733 1.00 58.62 233 GLY A O 1
ATOM 1851 N N . LYS A 1 234 ? -8.898 13.282 -0.298 1.00 53.78 234 LYS A N 1
ATOM 1852 C CA . LYS A 1 234 ? -8.362 13.076 -1.668 1.00 53.78 234 LYS A CA 1
ATOM 1853 C C . LYS A 1 234 ? -9.392 12.912 -2.809 1.00 53.78 234 LYS A C 1
ATOM 1855 O O . LYS A 1 234 ? -8.975 12.736 -3.950 1.00 53.78 234 LYS A O 1
ATOM 1860 N N . THR A 1 235 ? -10.693 12.851 -2.544 1.00 45.56 235 THR A N 1
ATOM 1861 C CA . THR A 1 235 ? -11.722 12.664 -3.583 1.00 45.56 235 THR A CA 1
ATOM 1862 C C . THR A 1 235 ? -13.080 13.127 -3.062 1.00 45.56 235 THR A C 1
ATOM 1864 O O . THR A 1 235 ? -13.451 12.754 -1.950 1.00 45.56 235 THR A O 1
ATOM 1867 N N . LEU A 1 236 ? -13.811 13.904 -3.871 1.00 42.31 236 LEU A N 1
ATOM 1868 C CA . LEU A 1 236 ? -15.261 14.075 -3.734 1.00 42.31 236 LEU A CA 1
ATOM 1869 C C . LEU A 1 236 ? -15.899 12.703 -3.992 1.00 42.31 236 LEU A C 1
ATOM 1871 O O . LEU A 1 236 ? -15.572 12.062 -4.993 1.00 42.31 236 LEU A O 1
ATOM 1875 N N . ARG A 1 237 ? -16.717 12.219 -3.062 1.00 42.38 237 ARG A N 1
ATOM 1876 C CA . ARG A 1 237 ? -17.566 11.041 -3.259 1.00 42.38 237 ARG A CA 1
ATOM 1877 C C . ARG A 1 237 ? -19.003 11.499 -3.344 1.00 42.38 237 ARG A C 1
ATOM 1879 O O . ARG A 1 237 ? -19.341 12.398 -2.545 1.00 42.38 237 ARG A O 1
#

pLDDT: mean 87.09, std 11.45, range [42.31, 97.56]

Radius of gyration: 25.92 Å; Cα contacts (8 Å, |Δi|>4): 196; chains: 1; bounding box: 58×78×70 Å

InterPro domains:
  IPR006936 ALOG domain [PF04852] (27-145)
  IPR006936 ALOG domain [PS51697] (26-159)
  IPR040222 ALOG family [PTHR31165] (23-154)

Organism: Acropora cervicornis (NCBI:txid6130)

Solvent-acc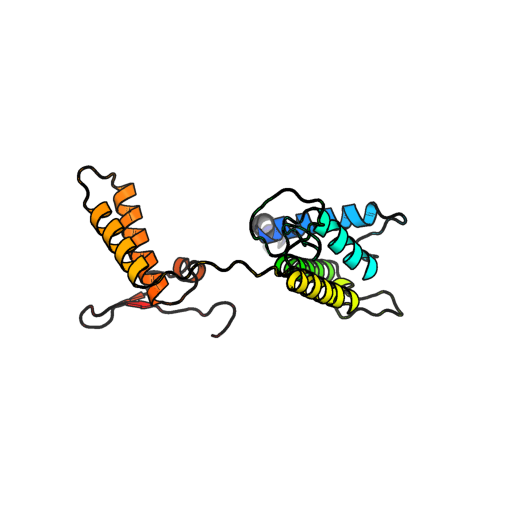essible surface area (backbone atoms only — not comparable to full-atom values): 13976 Å² total; per-residue (Å²): 133,82,67,75,73,73,57,50,60,63,50,50,54,50,50,53,53,54,47,53,61,51,54,70,32,72,66,47,49,51,49,56,50,52,48,52,54,48,44,52,52,34,51,69,37,100,70,62,38,53,76,90,70,52,42,40,69,55,54,44,51,51,53,58,60,53,18,72,76,24,86,42,70,47,34,49,90,88,40,97,59,46,61,59,90,70,98,68,96,71,91,52,55,42,28,53,53,55,70,56,51,54,51,49,49,53,51,49,38,51,54,33,37,76,70,74,25,44,66,68,50,38,86,91,77,74,43,41,13,36,57,62,27,66,70,41,55,48,51,53,52,51,47,44,52,53,34,51,74,22,56,59,70,87,86,72,83,78,80,83,45,72,71,57,48,52,53,51,44,50,52,30,56,53,60,45,71,43,84,90,61,51,70,68,57,33,49,50,32,52,51,48,43,53,48,54,54,49,39,65,74,67,72,52,58,65,77,60,61,76,66,64,51,74,92,37,53,41,74,42,78,93,74,77,45,75,47,72,67,78,80,83,66,103,61,93,127

Mean predicted aligned error: 9.99 Å

Foldseek 3Di:
DPDPVVVVVVVVVVVVVVVVVVCPPPVNVVLVVLQVLLQVQQCPDPDRDGLQLDALVSVLVSQVVQQQVAPAFLDDPPDPCQLPPDPDDDPGGGGHQLVVLVVSLVSLQVSCVVVVADDAADPVVRGHRNSNDVVVVVSSVVNVVSCVNSVNDDDDDDDCDPVNLVVLLVVLVVQLPDPPDDPVSNVVSVVVSVLSVCCVVVVDDSVQVVPFDPVQWDADPPNPDIDGNGDDPPDDD

Secondary structure (DSSP, 8-state):
---THHHHHHHHHHHHHHHHHHHTSHHHHHHHHHHHHHHHHHHTSSS---GGG--HHHHHHHHHHHHTT--EE---TTSTTTT--S-------EE--HHHHHHHHHHHHHHHHHTT--S--BTTTTBS-TTTSHHHHHHHHHHHHHHHHTT--PPPPPP--HHHHHHHHHHHHHHHT-TT--HHHHHHHHHHHHHHHHHHHH---HHHHTT--GGGEEEPGGG--EEE-----SS--

Nearest PDB structures (foldseek):
  8p5q-assembly1_A  TM=8.315E-01  e=1.522E-06 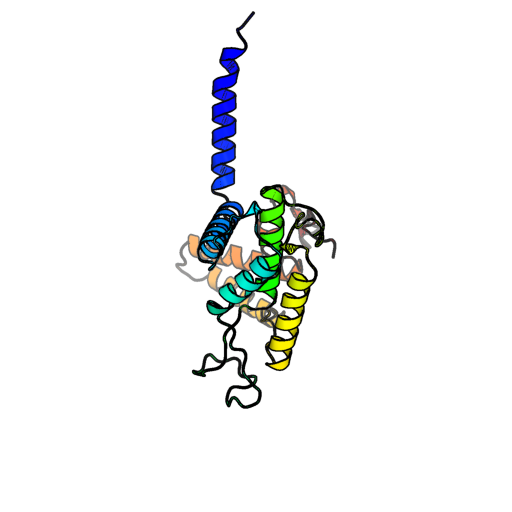 Arabidopsis thaliana
  1f44-assembly1_A  TM=8.382E-01  e=3.473E-03  Punavirus P1

Sequence (237 aa):
MIPDFAIAKPLDRRLETLQAVNDHKPYQVQESKLRKELESFLSSLPCPKKLLSASPPDVTRFLVWKDRKGKTRVHVPTCSLFGAKKAEVCSCPSTLVAGTVANLIGKLHSLFVESGRGGEWNDLLGIGNPASHHSVKQYLVLIREEQARARITPKQAVSLSFDKLLRLCSFLKESIFVPQILPLQRYIYARDLAFFCLEFFAGDRASDLGRIFTKEVLTLPDDEGFLFKRTFGKTLR